Protein AF-0000000071113282 (afdb_homodimer)

InterPro domains:
  IPR000182 GNAT domain [PF13508] (43-121)
  IPR000182 GNAT domain [PS51186] (2-138)
  IPR016181 Acyl-CoA N-acyltransferase [SSF55729] (1-131)
  IPR045039 Acetyltransferase NSI-like [PTHR43626] (3-135)

Solvent-accessible surface area (backbone atoms only — not comparable to full-atom values): 15035 Å² total; per-residue (Å²): 117,78,43,77,42,81,45,94,73,71,58,52,86,68,48,50,64,56,43,57,74,71,63,44,51,79,44,70,74,33,52,70,48,44,43,50,22,56,72,37,38,69,46,36,36,36,32,22,53,77,89,43,68,46,28,40,32,33,31,27,27,33,75,31,46,40,32,30,56,72,44,77,49,57,39,76,95,56,52,96,67,56,54,67,59,51,48,48,51,62,62,48,64,80,44,74,82,29,71,39,42,32,36,70,44,60,64,41,71,66,54,49,51,54,43,39,74,61,21,31,43,54,32,58,83,74,51,22,38,31,32,35,61,73,44,83,86,102,116,79,42,79,43,80,43,93,74,71,58,54,86,70,48,50,65,56,43,56,74,72,62,43,52,79,46,70,75,33,52,69,48,43,43,49,22,56,72,37,37,68,45,35,36,35,31,20,54,75,91,43,67,48,28,40,33,33,31,26,28,33,74,30,46,41,32,30,54,73,44,80,49,57,40,76,95,55,53,95,66,54,53,68,59,50,48,48,51,61,63,46,64,80,43,73,79,28,72,39,41,34,36,69,44,60,64,41,71,66,53,49,50,53,44,38,73,59,22,30,44,55,30,57,84,73,51,22,38,30,31,34,60,73,44,85,87,106

Secondary structure (DSSP, 8-state):
-EEEEEES---HHHHHHHHHHTT-HHHHT-HHHHHHHHHT-SEEEEEEETTEEEEEEEEEE-SSSEEEEEEEEE-GGGTTSSHHHHHHHHHHGGGTTSSEEEEEEE--HHHHHHHHHTTEEEGGGGTEEEEEE--TT-/-EEEEEES---HHHHHHHHHHTT-HHHHT-HHHHHHHHHT-SEEEEEEETTEEEEEEEEEE-SSSEEEEEEEEE-GGGTTSSHHHHHHHHHHGGGTT-SEEEEEEE--HHHHHHHHHTTEEEGGGGTEEEEEE--TT-

Radius of gyration: 18.93 Å; Cα contacts (8 Å, |Δi|>4): 560; chains: 2; bounding box: 38×59×44 Å

Structure (mmCIF, N/CA/C/O backbone):
data_AF-0000000071113282-model_v1
#
loop_
_entity.id
_entity.type
_entity.pdbx_description
1 polymer 'Acetyltransferase, GNAT family'
#
loop_
_atom_site.group_PDB
_atom_site.id
_atom_site.type_symbol
_atom_site.label_atom_id
_atom_site.label_alt_id
_atom_site.label_comp_id
_atom_site.label_asym_id
_atom_site.label_entity_id
_atom_site.label_seq_id
_atom_site.pdbx_PDB_ins_code
_atom_site.Cartn_x
_atom_site.Cartn_y
_atom_site.Cartn_z
_atom_site.occupancy
_atom_site.B_iso_or_equiv
_atom_site.auth_seq_id
_atom_site.auth_comp_id
_atom_site.auth_asym_id
_atom_site.auth_atom_id
_atom_site.pdbx_PDB_model_num
ATOM 1 N N . MET A 1 1 ? 5.191 27.016 17.797 1 89.88 1 MET A N 1
ATOM 2 C CA . MET A 1 1 ? 6.227 26.188 17.188 1 89.88 1 MET A CA 1
ATOM 3 C C . MET A 1 1 ? 5.691 24.781 16.891 1 89.88 1 MET A C 1
ATOM 5 O O . MET A 1 1 ? 5.09 24.156 17.766 1 89.88 1 MET A O 1
ATOM 9 N N . ILE A 1 2 ? 5.719 24.328 15.734 1 97.38 2 ILE A N 1
ATOM 10 C CA . ILE A 1 2 ? 5.148 23.047 15.344 1 97.38 2 ILE A CA 1
ATOM 11 C C . ILE A 1 2 ? 6.094 21.906 15.75 1 97.38 2 ILE A C 1
ATOM 13 O O . ILE A 1 2 ? 7.305 22 15.539 1 97.38 2 ILE A O 1
ATOM 17 N N . THR A 1 3 ? 5.574 20.922 16.391 1 98 3 THR A N 1
ATOM 18 C CA . THR A 1 3 ? 6.336 19.734 16.75 1 98 3 THR A CA 1
ATOM 19 C C . THR A 1 3 ? 5.773 18.5 16.047 1 98 3 THR A C 1
ATOM 21 O O . THR A 1 3 ? 4.555 18.344 15.945 1 98 3 THR A O 1
ATOM 24 N N . ILE A 1 4 ? 6.645 17.625 15.602 1 98.31 4 ILE A N 1
ATOM 25 C CA . ILE A 1 4 ? 6.254 16.359 14.977 1 98.31 4 ILE A CA 1
ATOM 26 C C . ILE A 1 4 ? 6.52 15.203 15.938 1 98.31 4 ILE A C 1
ATOM 28 O O . ILE A 1 4 ? 7.633 15.062 16.453 1 98.31 4 ILE A O 1
ATOM 32 N N . LYS A 1 5 ? 5.504 14.375 16.156 1 97.81 5 LYS A N 1
ATOM 33 C CA . LYS A 1 5 ? 5.637 13.289 17.141 1 97.81 5 LYS A CA 1
ATOM 34 C C . LYS A 1 5 ? 5.039 11.992 16.594 1 97.81 5 LYS A C 1
ATOM 36 O O . LYS A 1 5 ? 3.918 11.984 16.078 1 97.81 5 LYS A O 1
ATOM 41 N N . LYS A 1 6 ? 5.859 10.914 16.766 1 98.12 6 LYS A N 1
ATOM 42 C CA . LYS A 1 6 ? 5.316 9.578 16.5 1 98.12 6 LYS A CA 1
ATOM 43 C C . LYS A 1 6 ? 4.273 9.195 17.547 1 98.12 6 LYS A C 1
ATOM 45 O O . LYS A 1 6 ? 4.469 9.422 18.734 1 98.12 6 LYS A O 1
ATOM 50 N N . GLN A 1 7 ? 3.191 8.648 17.031 1 97.19 7 GLN A N 1
ATOM 51 C CA . GLN A 1 7 ? 2.143 8.234 17.953 1 97.19 7 GLN A CA 1
ATOM 52 C C . GLN A 1 7 ? 1.939 6.723 17.922 1 97.19 7 GLN A C 1
ATOM 54 O O . GLN A 1 7 ? 1.787 6.141 16.844 1 97.19 7 GLN A O 1
ATOM 59 N N . GLU A 1 8 ? 1.883 6.109 19.062 1 92.81 8 GLU A N 1
ATOM 60 C CA . GLU A 1 8 ? 1.599 4.68 19.156 1 92.81 8 GLU A CA 1
ATOM 61 C C . GLU A 1 8 ? 0.1 4.406 19.047 1 92.81 8 GLU A C 1
ATOM 63 O O . GLU A 1 8 ? -0.318 3.439 18.406 1 92.81 8 GLU A O 1
ATOM 68 N N . ILE A 1 9 ? -0.59 5.23 19.75 1 95.56 9 ILE A N 1
ATOM 69 C CA . ILE A 1 9 ? -2.047 5.152 19.719 1 95.56 9 ILE A CA 1
ATOM 70 C C . ILE A 1 9 ? -2.627 6.496 19.281 1 95.56 9 ILE A C 1
ATOM 72 O O . ILE A 1 9 ? -2.271 7.539 19.844 1 95.56 9 ILE A O 1
ATOM 76 N N . VAL A 1 10 ? -3.43 6.48 18.312 1 97.19 10 VAL A N 1
ATOM 77 C CA . VAL A 1 10 ? -4.129 7.672 17.844 1 97.19 10 VAL A CA 1
ATOM 78 C C . VAL A 1 10 ? -5.637 7.465 17.953 1 97.19 10 VAL A C 1
ATOM 80 O O . VAL A 1 10 ? -6.184 6.523 17.375 1 97.19 10 VAL A O 1
ATOM 83 N N . LYS A 1 11 ? -6.207 8.352 18.75 1 97 11 LYS A N 1
ATOM 84 C CA . LYS A 1 11 ? -7.66 8.305 18.859 1 97 11 LYS A CA 1
ATOM 85 C C . LYS A 1 11 ? -8.328 9.062 17.719 1 97 11 LYS A C 1
ATOM 87 O O . LYS A 1 11 ? -7.852 10.125 17.312 1 97 11 LYS A O 1
ATOM 92 N N . LEU A 1 12 ? -9.438 8.477 17.312 1 98.31 12 LEU A N 1
ATOM 93 C CA . LEU A 1 12 ? -10.18 9.094 16.219 1 98.31 12 LEU A CA 1
ATOM 94 C C . LEU A 1 12 ? -10.523 10.547 16.547 1 98.31 12 LEU A C 1
ATOM 96 O O . LEU A 1 12 ? -10.359 11.43 15.695 1 98.31 12 LEU A O 1
ATOM 100 N N . GLU A 1 13 ? -10.977 10.836 17.688 1 97.5 13 GLU A N 1
ATOM 101 C CA . GLU A 1 13 ? -11.438 12.172 18.078 1 97.5 13 GLU A CA 1
ATOM 102 C C . GLU A 1 13 ? -10.305 13.188 18 1 97.5 13 GLU A C 1
ATOM 104 O O . GLU A 1 13 ? -10.555 14.391 17.844 1 97.5 13 GLU A O 1
ATOM 109 N N . ASP A 1 14 ? -9.102 12.75 18.062 1 97.81 14 ASP A N 1
ATOM 110 C CA . ASP A 1 14 ? -7.953 13.648 18.031 1 97.81 14 ASP A CA 1
ATOM 111 C C . ASP A 1 14 ? -7.629 14.07 16.594 1 97.81 14 ASP A C 1
ATOM 113 O O . ASP A 1 14 ? -6.934 15.062 16.375 1 97.81 14 ASP A O 1
ATOM 117 N N . VAL A 1 15 ? -8.18 13.273 15.57 1 98.69 15 VAL A N 1
ATOM 118 C CA . VAL A 1 15 ? -7.656 13.539 14.234 1 98.69 15 VAL A CA 1
ATOM 119 C C . VAL A 1 15 ? -8.812 13.688 13.25 1 98.69 15 VAL A C 1
ATOM 121 O O . VAL A 1 15 ? -8.609 14.086 12.102 1 98.69 15 VAL A O 1
ATOM 124 N N . LEU A 1 16 ? -10.031 13.422 13.703 1 98.62 16 LEU A N 1
ATOM 125 C CA . LEU A 1 16 ? -11.18 13.445 12.797 1 98.62 16 LEU A CA 1
ATOM 126 C C . LEU A 1 16 ? -11.312 14.812 12.125 1 98.62 16 LEU A C 1
ATOM 128 O O . LEU A 1 16 ? -11.664 14.898 10.945 1 98.62 16 LEU A O 1
ATOM 132 N N . HIS A 1 17 ? -11.047 15.859 12.812 1 98.44 17 HIS A N 1
ATOM 133 C CA . HIS A 1 17 ? -11.188 17.219 12.289 1 98.44 17 HIS A CA 1
ATOM 134 C C . HIS A 1 17 ? -10.242 17.469 11.125 1 98.44 17 HIS A C 1
ATOM 136 O O . HIS A 1 17 ? -10.523 18.297 10.258 1 98.44 17 HIS A O 1
ATOM 142 N N . LEU A 1 18 ? -9.086 16.859 11.055 1 98.75 18 LEU A N 1
ATOM 143 C CA . LEU A 1 18 ? -8.18 16.969 9.922 1 98.75 18 LEU A CA 1
ATOM 144 C C . LEU A 1 18 ? -8.844 16.484 8.641 1 98.75 18 LEU A C 1
ATOM 146 O O . LEU A 1 18 ? -8.797 17.172 7.617 1 98.75 18 LEU A O 1
ATOM 150 N N . TYR A 1 19 ? -9.391 15.273 8.711 1 98.5 19 TYR A N 1
ATOM 151 C CA . TYR A 1 19 ? -10.062 14.68 7.562 1 98.5 19 TYR A CA 1
ATOM 152 C C . TYR A 1 19 ? -11.258 15.516 7.133 1 98.5 19 TYR A C 1
ATOM 154 O O . TYR A 1 19 ? -11.508 15.688 5.938 1 98.5 19 TYR A O 1
ATOM 162 N N . GLN A 1 20 ? -11.969 16.047 8.094 1 98.19 20 GLN A N 1
ATOM 163 C CA . GLN A 1 20 ? -13.094 16.938 7.801 1 98.19 20 GLN A CA 1
ATOM 164 C C . GLN A 1 20 ? -12.633 18.203 7.09 1 98.19 20 GLN A C 1
ATOM 166 O O . GLN A 1 20 ? -13.258 18.641 6.125 1 98.19 20 GLN A O 1
ATOM 171 N N . ALA A 1 21 ? -11.586 18.75 7.508 1 98.06 21 ALA A N 1
ATOM 172 C CA . ALA A 1 21 ? -11.094 20.031 7.012 1 98.06 21 ALA A CA 1
ATOM 173 C C . ALA A 1 21 ? -10.719 19.938 5.535 1 98.06 21 ALA A C 1
ATOM 175 O O . ALA A 1 21 ? -10.789 20.938 4.809 1 98.06 21 ALA A O 1
ATOM 176 N N . VAL A 1 22 ? -10.305 18.719 5.074 1 96.12 22 VAL A N 1
ATOM 177 C CA . VAL A 1 22 ? -9.875 18.594 3.686 1 96.12 22 VAL A CA 1
ATOM 178 C C . VAL A 1 22 ? -10.984 17.938 2.859 1 96.12 22 VAL A C 1
ATOM 180 O O . VAL A 1 22 ? -10.773 17.594 1.695 1 96.12 22 VAL A O 1
ATOM 183 N N . GLY A 1 23 ? -12.055 17.734 3.439 1 96.75 23 GLY A N 1
ATOM 184 C CA . GLY A 1 23 ? -13.234 17.266 2.725 1 96.75 23 GLY A CA 1
ATOM 185 C C . GLY A 1 23 ? -13.172 15.789 2.387 1 96.75 23 GLY A C 1
ATOM 186 O O . GLY A 1 23 ? -13.742 15.352 1.382 1 96.75 23 GLY A O 1
ATOM 187 N N . TRP A 1 24 ? -12.461 14.977 3.078 1 96.62 24 TRP A N 1
ATOM 188 C CA . TRP A 1 24 ? -12.375 13.547 2.816 1 96.62 24 TRP A CA 1
ATOM 189 C C . TRP A 1 24 ? -13.562 12.805 3.432 1 96.62 24 TRP A C 1
ATOM 191 O O . TRP A 1 24 ? -13.391 12.008 4.355 1 96.62 24 TRP A O 1
ATOM 201 N N . THR A 1 25 ? -14.68 12.945 2.859 1 95.62 25 THR A N 1
ATOM 202 C CA . THR A 1 25 ? -15.961 12.5 3.395 1 95.62 25 THR A CA 1
ATOM 203 C C . THR A 1 25 ? -16.062 10.977 3.383 1 95.62 25 THR A C 1
ATOM 205 O O . THR A 1 25 ? -16.781 10.391 4.195 1 95.62 25 THR A O 1
ATOM 208 N N . ASN A 1 26 ? -15.375 10.375 2.484 1 93.25 26 ASN A N 1
ATOM 209 C CA . ASN A 1 26 ? -15.359 8.922 2.467 1 93.25 26 ASN A CA 1
ATOM 210 C C . ASN A 1 26 ? -14.828 8.352 3.779 1 93.25 26 ASN A C 1
ATOM 212 O O . ASN A 1 26 ? -15.234 7.258 4.195 1 93.25 26 ASN A O 1
ATOM 216 N N . TYR A 1 27 ? -13.953 9.062 4.367 1 95.88 27 TYR A N 1
ATOM 217 C CA . TYR A 1 27 ? -13.438 8.672 5.672 1 95.88 27 TYR A CA 1
ATOM 218 C C . TYR A 1 27 ? -14.375 9.117 6.789 1 95.88 27 TYR A C 1
ATOM 220 O O . TYR A 1 27 ? -14.703 8.328 7.68 1 95.88 27 TYR A O 1
ATOM 228 N N . THR A 1 28 ? -14.836 10.344 6.738 1 96.69 28 THR A N 1
ATOM 229 C CA . THR A 1 28 ? -15.57 10.914 7.859 1 96.69 28 THR A CA 1
ATOM 230 C C . THR A 1 28 ? -16.984 10.328 7.934 1 96.69 28 THR A C 1
ATOM 232 O O . THR A 1 28 ? -17.625 10.391 8.984 1 96.69 28 THR A O 1
ATOM 235 N N . HIS A 1 29 ? -17.453 9.75 6.84 1 96.81 29 HIS A N 1
ATOM 236 C CA . HIS A 1 29 ? -18.75 9.078 6.836 1 96.81 29 HIS A CA 1
ATOM 237 C C . HIS A 1 29 ? -18.609 7.621 7.27 1 96.81 29 HIS A C 1
ATOM 239 O O . HIS A 1 29 ? -19.609 6.922 7.445 1 96.81 29 HIS A O 1
ATOM 245 N N . GLN A 1 30 ? -17.438 7.156 7.414 1 97.31 30 GLN A N 1
ATOM 246 C CA . GLN A 1 30 ? -17.125 5.797 7.844 1 97.31 30 GLN A CA 1
ATOM 247 C C . GLN A 1 30 ? -16.172 5.801 9.031 1 97.31 30 GLN A C 1
ATOM 249 O O . GLN A 1 30 ? -15.078 5.223 8.961 1 97.31 30 GLN A O 1
ATOM 254 N N . THR A 1 31 ? -16.625 6.328 10.133 1 97.38 31 THR A N 1
ATOM 255 C CA . THR A 1 31 ? -15.75 6.605 11.258 1 97.38 31 THR A CA 1
ATOM 256 C C . THR A 1 31 ? -15.25 5.312 11.891 1 97.38 31 THR A C 1
ATOM 258 O O . THR A 1 31 ? -14.125 5.25 12.383 1 97.38 31 THR A O 1
ATOM 261 N N . GLU A 1 32 ? -16.078 4.258 11.898 1 97.81 32 GLU A N 1
ATOM 262 C C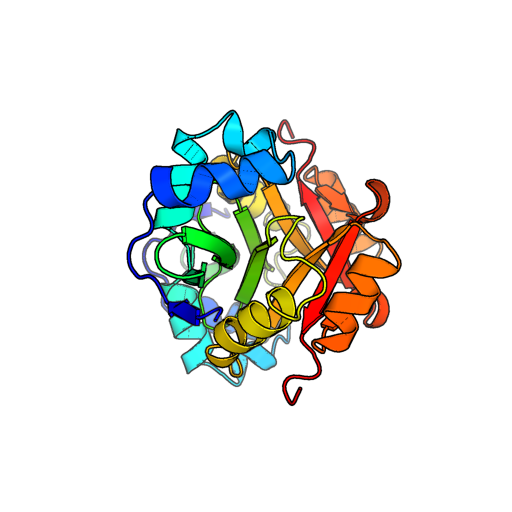A . GLU A 1 32 ? -15.617 2.98 12.438 1 97.81 32 GLU A CA 1
ATOM 263 C C . GLU A 1 32 ? -14.461 2.422 11.617 1 97.81 32 GLU A C 1
ATOM 265 O O . GLU A 1 32 ? -13.492 1.907 12.18 1 97.81 32 GLU A O 1
ATOM 270 N N . MET A 1 33 ? -14.602 2.482 10.352 1 98 33 MET A N 1
ATOM 271 C CA . MET A 1 33 ? -13.531 2.041 9.469 1 98 33 MET A CA 1
ATOM 272 C C . MET A 1 33 ? -12.258 2.852 9.711 1 98 33 MET A C 1
ATOM 274 O O . MET A 1 33 ? -11.164 2.289 9.797 1 98 33 MET A O 1
ATOM 278 N N . LEU A 1 34 ? -12.43 4.176 9.789 1 98.31 34 LEU A N 1
ATOM 279 C CA . LEU A 1 34 ? -11.281 5.047 10.008 1 98.31 34 LEU A CA 1
ATOM 280 C C . LEU A 1 34 ? -10.594 4.73 11.328 1 98.31 34 LEU A C 1
ATOM 282 O O . LEU A 1 34 ? -9.367 4.723 11.414 1 98.31 34 LEU A O 1
ATOM 286 N N . GLU A 1 35 ? -11.352 4.48 12.344 1 98.44 35 GLU A N 1
ATOM 287 C CA . GLU A 1 35 ? -10.789 4.113 13.633 1 98.44 35 GLU A CA 1
ATOM 288 C C . GLU A 1 35 ? -9.938 2.846 13.531 1 98.44 35 GLU A C 1
ATOM 290 O O . GLU A 1 35 ? -8.836 2.785 14.07 1 98.44 35 GLU A O 1
ATOM 295 N N . GLN A 1 36 ? -10.453 1.826 12.859 1 98.31 36 GLN A N 1
ATOM 296 C CA . GLN A 1 36 ? -9.703 0.595 12.641 1 98.31 36 GLN A CA 1
ATOM 297 C C . GLN A 1 36 ? -8.453 0.855 11.797 1 98.31 36 GLN A C 1
ATOM 299 O O . GLN A 1 36 ? -7.383 0.325 12.094 1 98.31 36 GLN A O 1
ATOM 304 N N . ALA A 1 37 ? -8.625 1.681 10.773 1 98.44 37 ALA A N 1
ATOM 305 C CA . ALA A 1 37 ? -7.488 2.016 9.914 1 98.44 37 ALA A CA 1
ATOM 306 C C . ALA A 1 37 ? -6.359 2.645 10.727 1 98.44 37 ALA A C 1
ATOM 308 O O . ALA A 1 37 ? -5.191 2.281 10.555 1 98.44 37 ALA A O 1
ATOM 309 N N . LEU A 1 38 ? -6.742 3.59 11.594 1 98.69 38 LEU A N 1
ATOM 310 C CA . LEU A 1 38 ? -5.754 4.242 12.445 1 98.69 38 LEU A CA 1
ATOM 311 C C . LEU A 1 38 ? -5.039 3.223 13.328 1 98.69 38 LEU A C 1
ATOM 313 O O . LEU A 1 38 ? -3.811 3.229 13.422 1 98.69 38 LEU A O 1
ATOM 317 N N . SER A 1 39 ? -5.758 2.299 13.844 1 98.38 39 SER A N 1
ATOM 318 C CA . SER A 1 39 ? -5.211 1.337 14.797 1 98.38 39 SER A CA 1
ATOM 319 C C . SER A 1 39 ? -4.363 0.283 14.094 1 98.38 39 SER A C 1
ATOM 321 O O . SER A 1 39 ? -3.566 -0.409 14.734 1 98.38 39 SER A O 1
ATOM 323 N N . HIS A 1 40 ? -4.48 0.088 12.812 1 98.06 40 HIS A N 1
ATOM 324 C CA . HIS A 1 40 ? -3.758 -0.935 12.062 1 98.06 40 HIS A CA 1
ATOM 325 C C . HIS A 1 40 ? -2.768 -0.307 11.086 1 98.06 40 HIS A C 1
ATOM 327 O O . HIS A 1 40 ? -2.391 -0.93 10.094 1 98.06 40 HIS A O 1
ATOM 333 N N . SER A 1 41 ? -2.422 0.938 11.344 1 98.44 41 SER A N 1
ATOM 334 C CA . SER A 1 41 ? -1.378 1.605 10.578 1 98.44 41 SER A CA 1
ATOM 335 C C . SER A 1 41 ? 0.008 1.124 10.992 1 98.44 41 SER A C 1
ATOM 337 O O . SER A 1 41 ? 0.199 0.664 12.117 1 98.44 41 SER A O 1
ATOM 339 N N . LEU A 1 42 ? 0.928 1.201 10.062 1 98.12 42 LEU A N 1
ATOM 340 C CA . LEU A 1 42 ? 2.328 0.911 10.352 1 98.12 42 LEU A CA 1
ATOM 341 C C . LEU A 1 42 ? 2.914 1.957 11.297 1 98.12 42 LEU A C 1
ATOM 343 O O . LEU A 1 42 ? 3.596 1.613 12.266 1 98.12 42 LEU A O 1
ATOM 347 N N . VAL A 1 43 ? 2.654 3.199 11.047 1 98.38 43 VAL A N 1
ATOM 348 C CA . VAL A 1 43 ? 3.107 4.305 11.883 1 98.38 43 VAL A CA 1
ATOM 349 C C . VAL A 1 43 ? 2.256 5.543 11.609 1 98.38 43 VAL A C 1
ATOM 351 O O . VAL A 1 43 ? 1.743 5.719 10.5 1 98.38 43 VAL A O 1
ATOM 354 N N . ILE A 1 44 ? 2.084 6.324 12.617 1 98.81 44 ILE A N 1
ATOM 355 C CA . ILE A 1 44 ? 1.425 7.621 12.508 1 98.81 44 ILE A CA 1
ATOM 356 C C . ILE A 1 44 ? 2.27 8.688 13.195 1 98.81 44 ILE A C 1
ATOM 358 O O . ILE A 1 44 ? 2.742 8.492 14.32 1 98.81 44 ILE A O 1
ATOM 362 N N . TYR A 1 45 ? 2.553 9.727 12.5 1 98.81 45 TYR A N 1
ATOM 363 C CA . TYR A 1 45 ? 3.102 10.945 13.078 1 98.81 45 TYR A CA 1
ATOM 364 C C . TYR A 1 45 ? 2.076 12.07 13.055 1 98.81 45 TYR A C 1
ATOM 366 O O . TYR A 1 45 ? 1.348 12.234 12.078 1 98.81 45 TYR A O 1
ATOM 374 N N . LEU A 1 46 ? 2.066 12.836 14.133 1 98.81 46 LEU A N 1
ATOM 375 C CA . LEU A 1 46 ? 1.225 14.023 14.219 1 98.81 46 LEU A CA 1
ATOM 376 C C . LEU A 1 46 ? 2.072 15.289 14.266 1 98.81 46 LEU A C 1
ATOM 378 O O . LEU A 1 46 ? 3.14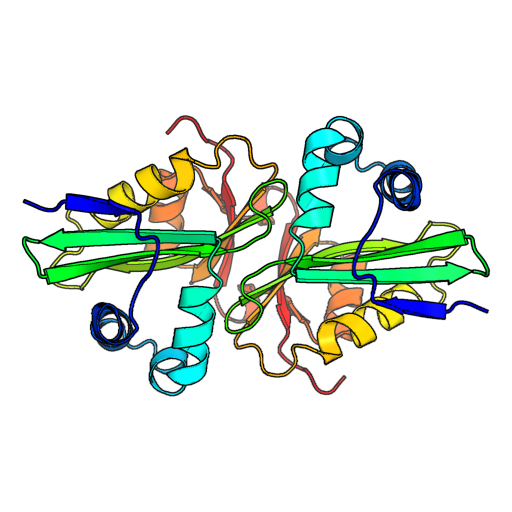5 15.305 14.875 1 98.81 46 LEU A O 1
ATOM 382 N N . ALA A 1 47 ? 1.673 16.297 13.555 1 98.88 47 ALA A N 1
ATOM 383 C CA . ALA A 1 47 ? 2.162 17.656 13.75 1 98.88 47 ALA A CA 1
ATOM 384 C C . ALA A 1 47 ? 1.322 18.406 14.789 1 98.88 47 ALA A C 1
ATOM 386 O O . ALA A 1 47 ? 0.097 18.469 14.664 1 98.88 47 ALA A O 1
ATOM 387 N N . LEU A 1 48 ? 1.984 18.984 15.766 1 98.62 48 LEU A N 1
ATOM 388 C CA . LEU A 1 48 ? 1.296 19.609 16.875 1 98.62 48 LEU A CA 1
ATOM 389 C C . LEU A 1 48 ? 1.673 21.094 16.984 1 98.62 48 LEU A C 1
ATOM 391 O O . LEU A 1 48 ? 2.852 21.438 16.891 1 98.62 48 LEU A O 1
ATOM 395 N N . ASP A 1 49 ? 0.732 21.984 17.031 1 98.31 49 ASP A N 1
ATOM 396 C CA . ASP A 1 49 ? 0.88 23.359 17.5 1 98.31 49 ASP A CA 1
ATOM 397 C C . ASP A 1 49 ? 0.407 23.484 18.938 1 98.31 49 ASP A C 1
ATOM 399 O O . ASP A 1 49 ? -0.78 23.703 19.203 1 98.31 49 ASP A O 1
ATOM 403 N N . GLY A 1 50 ? 1.352 23.422 19.906 1 96.31 50 GLY A N 1
ATOM 404 C CA . GLY A 1 50 ? 0.945 23.156 21.281 1 96.31 50 GLY A CA 1
ATOM 405 C C . GLY A 1 50 ? 0.234 21.828 21.453 1 96.31 50 GLY A C 1
ATOM 406 O O . GLY A 1 50 ? 0.773 20.781 21.094 1 96.31 50 GLY A O 1
ATOM 407 N N . ASP A 1 51 ? -1.026 21.859 21.891 1 95.38 51 ASP A N 1
ATOM 408 C CA . ASP A 1 51 ? -1.781 20.625 22.109 1 95.38 51 ASP A CA 1
ATOM 409 C C . ASP A 1 51 ? -2.693 20.328 20.922 1 95.38 51 ASP A C 1
ATOM 411 O O . ASP A 1 51 ? -3.314 19.266 20.859 1 95.38 51 ASP A O 1
ATOM 415 N N . ALA A 1 52 ? -2.707 21.219 19.953 1 97.25 52 ALA A N 1
ATOM 416 C CA . ALA A 1 52 ? -3.611 21.062 18.828 1 97.25 52 ALA A CA 1
ATOM 417 C C . ALA A 1 52 ? -2.963 20.234 17.719 1 97.25 52 ALA A C 1
ATOM 419 O O . ALA A 1 52 ? -1.821 20.484 17.328 1 97.25 52 ALA A O 1
ATOM 420 N N . VAL A 1 53 ? -3.658 19.219 17.281 1 98.69 53 VAL A N 1
ATOM 421 C CA . VAL A 1 53 ? -3.199 18.438 16.141 1 98.69 53 VAL A CA 1
ATOM 422 C C . VAL A 1 53 ? -3.498 19.203 14.844 1 98.69 53 VAL A C 1
ATOM 424 O O . VAL A 1 53 ? -4.66 19.453 14.523 1 98.69 53 VAL A O 1
ATOM 427 N N . VAL A 1 54 ? -2.443 19.516 14.047 1 98.81 54 VAL A N 1
ATOM 428 C CA . VAL A 1 54 ? -2.662 20.359 12.867 1 98.81 54 VAL A CA 1
ATOM 429 C C . VAL A 1 54 ? -2.246 19.594 11.609 1 98.81 54 VAL A C 1
ATOM 431 O O . VAL A 1 54 ? -2.404 20.094 10.492 1 98.81 54 VAL A O 1
ATOM 434 N N . GLY A 1 55 ? -1.708 18.375 11.766 1 98.88 55 GLY A N 1
ATOM 435 C CA . GLY A 1 55 ? -1.329 17.547 10.633 1 98.88 55 GLY A CA 1
ATOM 436 C C . GLY A 1 55 ? -1.092 16.094 11.016 1 98.88 55 GLY A C 1
ATOM 437 O O . GLY A 1 55 ? -0.92 15.773 12.195 1 98.88 55 GLY A O 1
ATOM 438 N N . LEU A 1 56 ? -1.099 15.273 10.055 1 98.88 56 LEU A N 1
ATOM 439 C CA . LEU A 1 56 ? -0.949 13.828 10.227 1 98.88 56 LEU A CA 1
ATOM 440 C C . LEU A 1 56 ? -0.31 13.203 8.992 1 98.88 56 LEU A C 1
ATOM 442 O O . LEU A 1 56 ? -0.629 13.578 7.863 1 98.88 56 LEU A O 1
ATOM 446 N N . ILE A 1 57 ? 0.567 12.281 9.227 1 98.88 57 ILE A N 1
ATOM 447 C CA . ILE A 1 57 ? 0.947 11.336 8.18 1 98.88 57 ILE A CA 1
ATOM 448 C C . ILE A 1 57 ? 0.749 9.906 8.672 1 98.88 57 ILE A C 1
ATOM 450 O O . ILE A 1 57 ? 1.01 9.602 9.836 1 98.88 57 ILE A O 1
ATOM 454 N N . ARG A 1 58 ? 0.222 9.148 7.848 1 98.69 58 ARG A N 1
ATOM 455 C CA . ARG A 1 58 ? -0.045 7.742 8.148 1 98.69 58 ARG A CA 1
ATOM 456 C C . ARG A 1 58 ? 0.547 6.832 7.078 1 98.69 58 ARG A C 1
ATOM 458 O O . ARG A 1 58 ? 0.336 7.047 5.883 1 98.69 58 ARG A O 1
ATOM 465 N N . LEU A 1 59 ? 1.402 5.875 7.484 1 98.88 59 LEU A N 1
ATOM 466 C CA . LEU A 1 59 ? 1.945 4.859 6.586 1 98.88 59 LEU A CA 1
ATOM 467 C C . LEU A 1 59 ? 1.337 3.494 6.879 1 98.88 59 LEU A C 1
ATOM 469 O O . LEU A 1 59 ? 0.999 3.191 8.023 1 98.88 59 LEU A O 1
ATOM 473 N N . VAL A 1 60 ? 1.172 2.689 5.867 1 98.75 60 VAL A N 1
ATOM 474 C CA . VAL A 1 60 ? 0.688 1.317 5.973 1 98.75 60 VAL A CA 1
ATOM 475 C C . VAL A 1 60 ? 1.623 0.38 5.211 1 98.75 60 VAL A C 1
ATOM 477 O O . VAL A 1 60 ? 2.555 0.832 4.543 1 98.75 60 VAL A O 1
ATOM 480 N N . GLY A 1 61 ? 1.46 -0.979 5.293 1 98.75 61 GLY A N 1
ATOM 481 C CA . GLY A 1 61 ? 2.297 -1.96 4.621 1 98.75 61 GLY A CA 1
ATOM 482 C C . GLY A 1 61 ? 2.855 -3.012 5.562 1 98.75 61 GLY A C 1
ATOM 483 O O . GLY A 1 61 ? 2.299 -3.248 6.637 1 98.75 61 GLY A O 1
ATOM 484 N N . ASP A 1 62 ? 3.91 -3.678 5.109 1 98.62 62 ASP A N 1
ATOM 485 C CA . ASP A 1 62 ? 4.504 -4.734 5.922 1 98.62 62 ASP A CA 1
ATOM 486 C C . ASP A 1 62 ? 5.715 -4.219 6.699 1 98.62 62 ASP A C 1
ATOM 488 O O . ASP A 1 62 ? 6.238 -4.914 7.57 1 98.62 62 ASP A O 1
ATOM 492 N N . GLY A 1 63 ? 6.168 -2.938 6.34 1 98.56 63 GLY A N 1
ATOM 493 C CA . GLY A 1 63 ? 7.242 -2.283 7.066 1 98.56 63 GLY A CA 1
ATOM 494 C C . GLY A 1 63 ? 8.625 -2.723 6.613 1 98.56 63 GLY A C 1
ATOM 495 O O . GLY A 1 63 ? 9.633 -2.207 7.094 1 98.56 63 GLY A O 1
ATOM 496 N N . PHE A 1 64 ? 8.719 -3.662 5.621 1 98.12 64 PHE A N 1
ATOM 497 C CA . PHE A 1 64 ? 9.992 -4.246 5.223 1 98.12 64 PHE A CA 1
ATOM 498 C C . PHE A 1 64 ? 10.148 -4.211 3.705 1 98.12 64 PHE A C 1
ATOM 500 O O . PHE A 1 64 ? 10.953 -3.438 3.18 1 98.12 64 PHE A O 1
ATOM 507 N N . SER A 1 65 ? 9.352 -4.887 2.961 1 98.06 65 SER A N 1
ATOM 508 C CA . SER A 1 65 ? 9.445 -4.871 1.506 1 98.06 65 SER A CA 1
ATOM 509 C C . SER A 1 65 ? 8.57 -3.773 0.905 1 98.06 65 SER A C 1
ATOM 511 O O . SER A 1 65 ? 8.938 -3.172 -0.107 1 98.06 65 SER A O 1
ATOM 513 N N . SER A 1 66 ? 7.426 -3.551 1.548 1 98.5 66 SER A N 1
ATOM 514 C CA . SER A 1 66 ? 6.414 -2.676 0.966 1 98.5 66 SER A CA 1
ATOM 515 C C . SER A 1 66 ? 5.855 -1.709 2.006 1 98.5 66 SER A C 1
ATOM 517 O O . SER A 1 66 ? 5.246 -2.131 2.99 1 98.5 66 SER A O 1
ATOM 519 N N . VAL A 1 67 ? 6.039 -0.42 1.791 1 98.75 67 VAL A N 1
ATOM 520 C CA . VAL A 1 67 ? 5.516 0.658 2.625 1 98.75 67 VAL A CA 1
ATOM 521 C C . VAL A 1 67 ? 4.777 1.673 1.756 1 98.75 67 VAL A C 1
ATOM 523 O O . VAL A 1 67 ? 5.23 2.006 0.658 1 98.75 67 VAL A O 1
ATOM 526 N N . PHE A 1 68 ? 3.627 2.154 2.258 1 98.88 68 PHE A N 1
ATOM 527 C CA . PHE A 1 68 ? 2.805 3.09 1.499 1 98.88 68 PHE A CA 1
ATOM 528 C C . PHE A 1 68 ? 2.451 4.309 2.344 1 98.88 68 PHE A C 1
ATOM 530 O O . PHE A 1 68 ? 1.978 4.168 3.475 1 98.88 68 PHE A O 1
ATOM 537 N N . VAL A 1 69 ? 2.738 5.488 1.784 1 98.81 69 VAL A N 1
ATOM 538 C CA . VAL A 1 69 ? 2.189 6.707 2.363 1 98.81 69 VAL A CA 1
ATOM 539 C C . VAL A 1 69 ? 0.704 6.816 2.025 1 98.81 69 VAL A C 1
ATOM 541 O O . VAL A 1 69 ? 0.338 7.031 0.866 1 98.81 69 VAL A O 1
ATOM 544 N N . GLN A 1 70 ? -0.113 6.703 2.986 1 98.38 70 GLN A N 1
ATOM 545 C CA . GLN A 1 70 ? -1.545 6.609 2.725 1 98.38 70 GLN A CA 1
ATOM 546 C C . GLN A 1 70 ? -2.236 7.949 2.959 1 98.38 70 GLN A C 1
ATOM 548 O O . GLN A 1 70 ? -3.068 8.375 2.156 1 98.38 70 GLN A O 1
ATOM 553 N N . ASP A 1 71 ? -1.978 8.562 4.066 1 98.38 71 ASP A N 1
ATOM 554 C CA . ASP A 1 71 ? -2.559 9.859 4.402 1 98.38 71 ASP A CA 1
ATOM 555 C C . ASP A 1 71 ? -1.472 10.875 4.742 1 98.38 71 ASP A C 1
ATOM 557 O O . ASP A 1 71 ? -0.583 10.594 5.551 1 98.38 71 ASP A O 1
ATOM 561 N N . LEU A 1 72 ? -1.566 11.969 4.145 1 98.75 72 LEU A N 1
ATOM 562 C CA . LEU A 1 72 ? -0.833 13.172 4.512 1 98.75 72 LEU A CA 1
ATOM 563 C C . LEU A 1 72 ? -1.754 14.391 4.504 1 98.75 72 LEU A C 1
ATOM 565 O O . LEU A 1 72 ? -2.227 14.812 3.447 1 98.75 72 LEU A O 1
ATOM 569 N N . ILE A 1 73 ? -2.01 14.875 5.703 1 98.75 73 ILE A N 1
ATOM 570 C CA . ILE A 1 73 ? -2.953 15.977 5.859 1 98.75 73 ILE A CA 1
ATOM 571 C C . ILE A 1 73 ? -2.328 17.078 6.715 1 98.75 73 ILE A C 1
ATOM 573 O O . ILE A 1 73 ? -1.74 16.797 7.762 1 98.75 73 ILE A O 1
ATOM 577 N N . VAL A 1 74 ? -2.379 18.25 6.258 1 98.81 74 VAL A N 1
ATOM 578 C CA . VAL A 1 74 ? -2.092 19.469 7.02 1 98.81 74 VAL A CA 1
ATOM 579 C C . VAL A 1 74 ? -3.271 20.422 6.922 1 98.81 74 VAL A C 1
ATOM 581 O O . VAL A 1 74 ? -3.801 20.672 5.832 1 98.81 74 VAL A O 1
ATOM 584 N N . LEU A 1 75 ? -3.729 20.969 8.039 1 98.69 75 LEU A N 1
ATOM 585 C CA . LEU A 1 75 ? -4.816 21.938 8 1 98.69 75 LEU A CA 1
ATOM 586 C C . LEU A 1 75 ? -4.504 23.062 7.008 1 98.69 75 LEU A C 1
ATOM 588 O O . LEU A 1 75 ? -3.373 23.547 6.949 1 98.69 75 LEU A O 1
ATOM 592 N N . PRO A 1 76 ? -5.52 23.484 6.324 1 97.56 76 PRO A N 1
ATOM 593 C CA . PRO A 1 76 ? -5.293 24.5 5.293 1 97.56 76 PRO A CA 1
ATOM 594 C C . PRO A 1 76 ? -4.598 25.75 5.832 1 97.56 76 PRO A C 1
ATOM 596 O O . PRO A 1 76 ? -3.678 26.266 5.199 1 97.56 76 PRO A O 1
ATOM 599 N N . SER A 1 77 ? -4.926 26.234 6.988 1 97.25 77 SER A N 1
ATOM 600 C CA . SER A 1 77 ? -4.355 27.438 7.574 1 97.25 77 SER A CA 1
ATOM 601 C C . SER A 1 77 ? -2.891 27.234 7.953 1 97.25 77 SER A C 1
ATOM 603 O O . SER A 1 77 ? -2.178 28.203 8.242 1 97.25 77 SER A O 1
ATOM 605 N N . TYR A 1 78 ? -2.434 26.016 7.914 1 98.12 78 TYR A N 1
ATOM 606 C CA . TYR A 1 78 ? -1.066 25.688 8.312 1 98.12 78 TYR A CA 1
ATOM 607 C C . TYR A 1 78 ? -0.247 25.219 7.113 1 98.12 78 TYR A C 1
ATOM 609 O O . TYR A 1 78 ? 0.918 24.844 7.258 1 98.12 78 TYR A O 1
ATOM 617 N N . GLN A 1 79 ? -0.803 25.156 5.938 1 96.62 79 GLN A N 1
ATOM 618 C CA . GLN A 1 79 ? -0.112 24.656 4.758 1 96.62 79 GLN A CA 1
ATOM 619 C C . GLN A 1 79 ? 0.916 25.656 4.25 1 96.62 79 GLN A C 1
ATOM 621 O O . GLN A 1 79 ? 0.913 26.812 4.664 1 96.62 79 GLN A O 1
ATOM 626 N N . ARG A 1 80 ? 1.818 25.219 3.482 1 95.88 80 ARG A N 1
ATOM 627 C CA . ARG A 1 80 ? 2.877 26.016 2.859 1 95.88 80 ARG A CA 1
ATOM 628 C C . ARG A 1 80 ? 3.826 26.578 3.908 1 95.88 80 ARG A C 1
ATOM 630 O O . ARG A 1 80 ? 4.367 27.672 3.738 1 95.88 80 ARG A O 1
ATOM 637 N N . GLN A 1 81 ? 3.922 25.859 4.957 1 97 81 GLN A N 1
ATOM 638 C CA . GLN A 1 81 ? 4.824 26.266 6.031 1 97 81 GLN A CA 1
ATOM 639 C C . GLN A 1 81 ? 5.859 25.172 6.309 1 97 81 GLN A C 1
ATOM 641 O O . GLN A 1 81 ? 6.551 25.203 7.328 1 97 81 GLN A O 1
ATOM 646 N N . GLY A 1 82 ? 5.883 24.125 5.469 1 97.88 82 GLY A N 1
ATOM 647 C CA . GLY A 1 82 ? 6.891 23.094 5.586 1 97.88 82 GLY A CA 1
ATOM 648 C C . GLY A 1 82 ? 6.453 21.938 6.465 1 97.88 82 GLY A C 1
ATOM 649 O O . GLY A 1 82 ? 7.223 21 6.707 1 97.88 82 GLY A O 1
ATOM 650 N N . ILE A 1 83 ? 5.254 21.953 6.949 1 98.62 83 ILE A N 1
ATOM 651 C CA . ILE A 1 83 ? 4.773 20.938 7.875 1 98.62 83 ILE A CA 1
ATOM 652 C C . ILE A 1 83 ? 4.656 19.594 7.152 1 98.62 83 ILE A C 1
ATOM 654 O O . ILE A 1 83 ? 5.07 18.562 7.68 1 98.62 83 ILE A O 1
ATOM 658 N N . GLY A 1 84 ? 4.102 19.609 5.934 1 98.5 84 GLY A N 1
ATOM 659 C CA . GLY A 1 84 ? 4 18.391 5.156 1 98.5 84 GLY A CA 1
ATOM 660 C C . GLY A 1 84 ? 5.344 17.734 4.902 1 98.5 84 GLY A C 1
ATOM 661 O O . GLY A 1 84 ? 5.492 16.516 5.062 1 98.5 84 GLY A O 1
ATOM 662 N N . SER A 1 85 ? 6.293 18.547 4.523 1 97.94 85 SER A N 1
ATOM 663 C CA . SER A 1 85 ? 7.641 18.047 4.273 1 97.94 85 SER A CA 1
ATOM 664 C C . SER A 1 85 ? 8.266 17.484 5.547 1 97.94 85 SER A C 1
ATOM 666 O O . SER A 1 85 ? 8.945 16.453 5.504 1 97.94 85 SER A O 1
ATOM 668 N N . SER A 1 86 ? 8.078 18.125 6.648 1 98.06 86 SER A N 1
ATOM 669 C CA . SER A 1 86 ? 8.609 17.656 7.922 1 98.06 86 SER A CA 1
ATOM 670 C C . SER A 1 86 ? 7.992 16.312 8.32 1 98.06 86 SER A C 1
ATOM 672 O O . SER A 1 86 ? 8.695 15.414 8.797 1 98.06 86 SER A O 1
ATOM 674 N N . LEU A 1 87 ? 6.672 16.188 8.156 1 98.56 87 LEU A N 1
ATOM 675 C CA . LEU A 1 87 ? 5.988 14.93 8.422 1 98.56 87 LEU A CA 1
ATOM 676 C C . LEU A 1 87 ? 6.566 13.805 7.559 1 98.56 87 LEU A C 1
ATOM 678 O O . LEU A 1 87 ? 6.879 12.727 8.062 1 98.56 87 LEU A O 1
ATOM 682 N N . MET A 1 88 ? 6.742 14.094 6.289 1 98.38 88 MET A N 1
ATOM 683 C CA . MET A 1 88 ? 7.293 13.117 5.352 1 98.38 88 MET A CA 1
ATOM 684 C C . MET A 1 88 ? 8.695 12.688 5.77 1 98.38 88 MET A C 1
ATOM 686 O O . MET A 1 88 ? 8.992 11.492 5.812 1 98.38 88 MET A O 1
ATOM 690 N N . LYS A 1 89 ? 9.531 13.609 6.062 1 97.5 89 LYS A N 1
ATOM 691 C CA . LYS A 1 89 ? 10.906 13.32 6.438 1 97.5 89 LYS A CA 1
ATOM 692 C C . LYS A 1 89 ? 10.969 12.43 7.68 1 97.5 89 LYS A C 1
ATOM 694 O O . LYS A 1 89 ? 11.695 11.445 7.707 1 97.5 89 LYS A O 1
ATOM 699 N N . GLU A 1 90 ? 10.219 12.766 8.688 1 97.44 90 GLU A N 1
ATOM 700 C CA . GLU A 1 90 ? 10.203 11.984 9.914 1 97.44 90 GLU A CA 1
ATOM 701 C C . GLU A 1 90 ? 9.68 10.57 9.664 1 97.44 90 GLU A C 1
ATOM 703 O O . GLU A 1 90 ? 10.266 9.594 10.125 1 97.44 90 GLU A O 1
ATOM 708 N N . ALA A 1 91 ? 8.57 10.469 8.945 1 97.5 91 ALA A N 1
ATOM 709 C CA . ALA A 1 91 ? 7.93 9.172 8.727 1 97.5 91 ALA A CA 1
ATOM 710 C C . ALA A 1 91 ? 8.797 8.273 7.852 1 97.5 91 ALA A C 1
ATOM 712 O O . ALA A 1 91 ? 8.977 7.09 8.148 1 97.5 91 ALA A O 1
ATOM 713 N N . LEU A 1 92 ? 9.367 8.82 6.773 1 97.44 92 LEU A N 1
ATOM 714 C CA . LEU A 1 92 ? 10.125 8.047 5.797 1 97.44 92 LEU A CA 1
ATOM 715 C C . LEU A 1 92 ? 11.5 7.672 6.348 1 97.44 92 LEU A C 1
ATOM 717 O O . LEU A 1 92 ? 12.086 6.672 5.93 1 97.44 92 LEU A O 1
ATOM 721 N N . GLY A 1 93 ? 11.984 8.461 7.254 1 95.94 93 GLY A N 1
ATOM 722 C CA . GLY A 1 93 ? 13.281 8.188 7.852 1 95.94 93 GLY A CA 1
ATOM 723 C C . GLY A 1 93 ? 13.398 6.793 8.43 1 95.94 93 GLY A C 1
ATOM 724 O O . GLY A 1 93 ? 14.484 6.211 8.453 1 95.94 93 GLY A O 1
ATOM 725 N N . ASN A 1 94 ? 12.336 6.207 8.859 1 92.31 94 ASN A N 1
ATOM 726 C CA . ASN A 1 94 ? 12.312 4.898 9.5 1 92.31 94 ASN A CA 1
ATOM 727 C C . ASN A 1 94 ? 12.203 3.771 8.477 1 92.31 94 ASN A C 1
ATOM 729 O O . ASN A 1 94 ? 12.25 2.594 8.836 1 92.31 94 ASN A O 1
ATOM 733 N N . PHE A 1 95 ? 12.109 4.18 7.215 1 96.88 95 PHE A N 1
ATOM 734 C CA . PHE A 1 95 ? 11.852 3.15 6.211 1 96.88 95 PHE A CA 1
ATOM 735 C C . PHE A 1 95 ? 12.805 3.297 5.027 1 96.88 95 PHE A C 1
ATOM 737 O O . PHE A 1 95 ? 12.461 2.932 3.902 1 96.88 95 PHE A O 1
ATOM 744 N N . LYS A 1 96 ? 13.953 3.822 5.297 1 95.12 96 LYS A N 1
ATOM 745 C CA . LYS A 1 96 ? 14.969 4.004 4.262 1 95.12 96 LYS A CA 1
ATOM 746 C C . LYS A 1 96 ? 15.43 2.664 3.703 1 95.12 96 LYS A C 1
ATOM 748 O O . LYS A 1 96 ? 15.859 2.582 2.551 1 95.12 96 LYS A O 1
ATOM 753 N N . GLU A 1 97 ? 15.289 1.624 4.496 1 93.69 97 GLU A N 1
ATOM 754 C CA . GLU A 1 97 ? 15.805 0.318 4.09 1 93.69 97 GLU A CA 1
ATOM 755 C C . GLU A 1 97 ? 14.703 -0.528 3.447 1 93.69 97 GLU A C 1
ATOM 757 O O . GLU A 1 97 ? 14.969 -1.64 2.982 1 93.69 97 GLU A O 1
ATOM 762 N N . ALA A 1 98 ? 13.469 -0.04 3.527 1 96.5 98 ALA A N 1
ATOM 763 C CA . ALA A 1 98 ? 12.398 -0.783 2.875 1 96.5 98 ALA A CA 1
ATOM 764 C C . ALA A 1 98 ? 12.664 -0.937 1.38 1 96.5 98 ALA A C 1
ATOM 766 O O . ALA A 1 98 ? 13.148 -0.006 0.731 1 96.5 98 ALA A O 1
ATOM 767 N N . TYR A 1 99 ? 12.25 -2.076 0.857 1 97.06 99 TYR A N 1
ATOM 768 C CA . TYR A 1 99 ? 12.484 -2.326 -0.561 1 97.06 99 TYR A CA 1
ATOM 769 C C . TYR A 1 99 ? 11.758 -1.302 -1.422 1 97.06 99 TYR A C 1
ATOM 771 O O . TYR A 1 99 ? 12.359 -0.65 -2.273 1 97.06 99 TYR A O 1
ATOM 779 N N . GLN A 1 100 ? 10.469 -1.135 -1.189 1 97.81 100 GLN A N 1
ATOM 780 C CA . GLN A 1 100 ? 9.688 -0.158 -1.939 1 97.81 100 GLN A CA 1
ATOM 781 C C . GLN A 1 100 ? 8.867 0.723 -1.004 1 97.81 100 GLN A C 1
ATOM 783 O O . GLN A 1 100 ? 8.25 0.227 -0.06 1 97.81 100 GLN A O 1
ATOM 788 N N . VAL A 1 101 ? 8.891 2.002 -1.213 1 98.69 101 VAL A N 1
ATOM 789 C CA . VAL A 1 101 ? 7.992 2.979 -0.607 1 98.69 101 VAL A CA 1
ATOM 790 C C . VAL A 1 101 ? 7.203 3.701 -1.697 1 98.69 101 VAL A C 1
ATOM 792 O O . VAL A 1 101 ? 7.789 4.258 -2.629 1 98.69 101 VAL A O 1
ATOM 795 N N . GLN A 1 102 ? 5.902 3.645 -1.609 1 98.88 102 GLN A N 1
ATOM 796 C CA . GLN A 1 102 ? 5.055 4.125 -2.697 1 98.88 102 GLN A CA 1
ATOM 797 C C . GLN A 1 102 ? 3.904 4.977 -2.166 1 98.88 102 GLN A C 1
ATOM 799 O O . GLN A 1 102 ? 3.693 5.055 -0.954 1 98.88 102 GLN A O 1
ATOM 804 N N . LEU A 1 103 ? 3.215 5.641 -3.023 1 98.88 103 LEU A N 1
ATOM 805 C CA . LEU A 1 103 ? 1.969 6.34 -2.732 1 98.88 103 LEU A CA 1
ATOM 806 C C . LEU A 1 103 ? 1.14 6.523 -4 1 98.88 103 LEU A C 1
ATOM 808 O O . LEU A 1 103 ? 1.634 6.301 -5.105 1 98.88 103 LEU A O 1
ATOM 812 N N . ALA A 1 104 ? -0.117 6.82 -3.855 1 98.75 104 ALA A N 1
ATOM 813 C CA . ALA A 1 104 ? -1.001 7.312 -4.91 1 98.75 104 ALA A CA 1
ATOM 814 C C . ALA A 1 104 ? -1.516 8.711 -4.582 1 98.75 104 ALA A C 1
ATOM 816 O O . ALA A 1 104 ? -1.805 9.016 -3.424 1 98.75 104 ALA A O 1
ATOM 817 N N . THR A 1 105 ? -1.598 9.562 -5.551 1 98.5 105 THR A N 1
ATOM 818 C CA . THR A 1 105 ? -2.07 10.93 -5.359 1 98.5 105 THR A CA 1
ATOM 819 C C . THR A 1 105 ? -2.766 11.445 -6.617 1 98.5 105 THR A C 1
ATOM 821 O O . THR A 1 105 ? -2.611 10.867 -7.695 1 98.5 105 THR A O 1
ATOM 824 N N . GLU A 1 106 ? -3.559 12.516 -6.457 1 98.19 106 GLU A N 1
ATOM 825 C CA . GLU A 1 106 ? -4.043 13.227 -7.637 1 98.19 106 GLU A CA 1
ATOM 826 C C . GLU A 1 106 ? -2.887 13.695 -8.516 1 98.19 106 GLU A C 1
ATOM 828 O O . GLU A 1 106 ? -1.868 14.172 -8.016 1 98.19 106 GLU A O 1
ATOM 833 N N . GLU A 1 107 ? -3.139 13.523 -9.75 1 98.38 107 GLU A N 1
ATOM 834 C CA . GLU A 1 107 ? -2.084 13.891 -10.688 1 98.38 107 GLU A CA 1
ATOM 835 C C . GLU A 1 107 ? -2.166 15.375 -11.055 1 98.38 107 GLU A C 1
ATOM 837 O O . GLU A 1 107 ? -2.58 15.727 -12.156 1 98.38 107 GLU A O 1
ATOM 842 N N . THR A 1 108 ? -1.768 16.219 -10.227 1 98.19 108 THR A N 1
ATOM 843 C CA . THR A 1 108 ? -1.648 17.656 -10.453 1 98.19 108 THR A CA 1
ATOM 844 C C . THR A 1 108 ? -0.191 18.094 -10.359 1 98.19 108 THR A C 1
ATOM 846 O O . THR A 1 108 ? 0.621 17.438 -9.703 1 98.19 108 THR A O 1
ATOM 849 N N . GLU A 1 109 ? 0.077 19.156 -10.992 1 98 109 GLU A N 1
ATOM 850 C CA . GLU A 1 109 ? 1.435 19.688 -10.93 1 98 109 GLU A CA 1
ATOM 851 C C . GLU A 1 109 ? 1.865 19.938 -9.484 1 98 109 GLU A C 1
ATOM 853 O O . GLU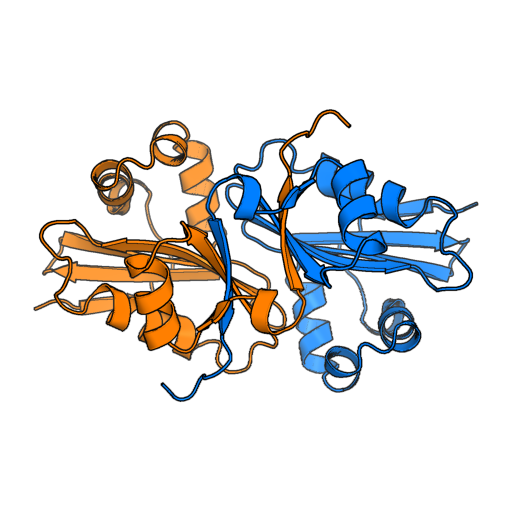 A 1 109 ? 3.008 19.656 -9.117 1 98 109 GLU A O 1
ATOM 858 N N . LYS A 1 110 ? 0.995 20.422 -8.758 1 97.5 110 LYS A N 1
ATOM 859 C CA . LYS A 1 110 ? 1.278 20.734 -7.359 1 97.5 110 LYS A CA 1
ATOM 860 C C . LYS A 1 110 ? 1.634 19.484 -6.574 1 97.5 110 LYS A C 1
ATOM 862 O O . LYS A 1 110 ? 2.68 19.422 -5.926 1 97.5 110 LYS A O 1
ATOM 867 N N . ASN A 1 111 ? 0.754 18.469 -6.594 1 98 111 ASN A N 1
ATOM 868 C CA . ASN A 1 111 ? 0.978 17.234 -5.836 1 98 111 ASN A CA 1
ATOM 869 C C . ASN A 1 111 ? 2.232 16.5 -6.309 1 98 111 ASN A C 1
ATOM 871 O O . ASN A 1 111 ? 3.082 16.141 -5.5 1 98 111 ASN A O 1
ATOM 875 N N . VAL A 1 112 ? 2.322 16.359 -7.586 1 98.56 112 VAL A N 1
ATOM 876 C CA . VAL A 1 112 ? 3.457 15.641 -8.156 1 98.56 112 VAL A CA 1
ATOM 877 C C . VAL A 1 112 ? 4.75 16.391 -7.852 1 98.56 112 VAL A C 1
ATOM 879 O O . VAL A 1 112 ? 5.754 15.789 -7.473 1 98.56 112 VAL A O 1
ATOM 882 N N . GLY A 1 113 ? 4.719 17.688 -8.055 1 98.38 113 GLY A N 1
ATOM 883 C CA . GLY A 1 113 ? 5.879 18.5 -7.719 1 98.38 113 GLY A CA 1
ATOM 884 C C . GLY A 1 113 ? 6.301 18.375 -6.27 1 98.38 113 GLY A C 1
ATOM 885 O O . GLY A 1 113 ? 7.488 18.266 -5.969 1 98.38 113 GLY A O 1
ATOM 886 N N . PHE A 1 114 ? 5.352 18.391 -5.359 1 98.5 114 PHE A N 1
ATOM 887 C CA . PHE A 1 114 ? 5.629 18.234 -3.936 1 98.5 114 PHE A CA 1
ATOM 888 C C . PHE A 1 114 ? 6.336 16.906 -3.66 1 98.5 114 PHE A C 1
ATOM 890 O O . PHE A 1 114 ? 7.395 16.891 -3.027 1 98.5 114 PHE A O 1
ATOM 897 N N . TYR A 1 115 ? 5.801 15.789 -4.125 1 98.62 115 TYR A N 1
ATOM 898 C CA . TYR A 1 115 ? 6.359 14.484 -3.811 1 98.62 115 TYR A CA 1
ATOM 899 C C . TYR A 1 115 ? 7.684 14.266 -4.535 1 98.62 115 TYR A C 1
ATOM 901 O O . TYR A 1 115 ? 8.578 13.594 -4.02 1 98.62 115 TYR A O 1
ATOM 909 N N . ARG A 1 116 ? 7.816 14.898 -5.715 1 98.31 116 ARG A N 1
ATOM 910 C CA . ARG A 1 116 ? 9.117 14.852 -6.379 1 98.31 116 ARG A CA 1
ATOM 911 C C . ARG A 1 116 ? 10.188 15.531 -5.531 1 98.31 116 ARG A C 1
ATOM 913 O O . ARG A 1 116 ? 11.32 15.055 -5.457 1 98.31 116 ARG A O 1
ATOM 920 N N . SER A 1 117 ? 9.805 16.625 -4.93 1 97.56 117 SER A N 1
ATOM 921 C CA . SER A 1 117 ? 10.75 17.328 -4.074 1 97.56 117 SER A CA 1
ATOM 922 C C . SER A 1 117 ? 11.141 16.484 -2.869 1 97.56 117 SER A C 1
ATOM 924 O O . SER A 1 117 ? 12.156 16.75 -2.223 1 97.56 117 SER A O 1
ATOM 926 N N . MET A 1 118 ? 10.367 15.484 -2.58 1 97.38 118 MET A N 1
ATOM 927 C CA . MET A 1 118 ? 10.648 14.57 -1.475 1 97.38 118 MET A CA 1
ATOM 928 C C . MET A 1 118 ? 11.375 13.328 -1.969 1 97.38 118 MET A C 1
ATOM 930 O O . MET A 1 118 ? 11.617 12.398 -1.196 1 97.38 118 MET A O 1
ATOM 934 N N . GLY A 1 119 ? 11.656 13.188 -3.307 1 98.12 119 GLY 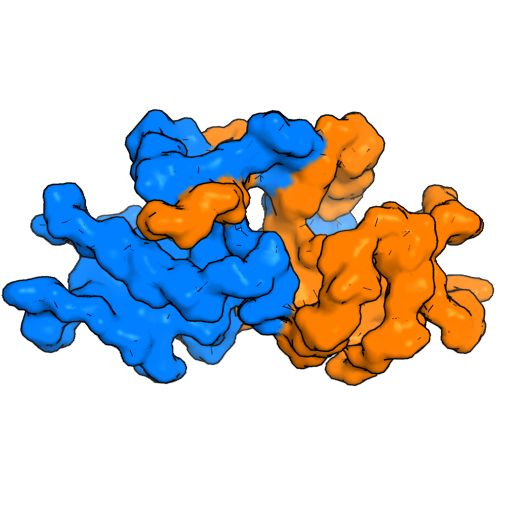A N 1
ATOM 935 C CA . GLY A 1 119 ? 12.445 12.094 -3.84 1 98.12 119 GLY A CA 1
ATOM 936 C C . GLY A 1 119 ? 11.602 11.031 -4.531 1 98.12 119 GLY A C 1
ATOM 937 O O . GLY A 1 119 ? 12.109 9.969 -4.895 1 98.12 119 GLY A O 1
ATOM 938 N N . PHE A 1 120 ? 10.328 11.273 -4.711 1 98.75 120 PHE A N 1
ATOM 939 C CA . PHE A 1 120 ? 9.453 10.336 -5.406 1 98.75 120 PHE A CA 1
ATOM 940 C C . PHE A 1 120 ? 9.445 10.609 -6.906 1 98.75 120 PHE A C 1
ATOM 942 O O . PHE A 1 120 ? 9.734 11.734 -7.336 1 98.75 120 PHE A O 1
ATOM 949 N N . GLU A 1 121 ? 9.117 9.602 -7.656 1 98.62 121 GLU A N 1
ATOM 950 C CA . GLU A 1 121 ? 8.922 9.695 -9.102 1 98.62 121 GLU A CA 1
ATOM 951 C C . GLU A 1 121 ? 7.699 8.898 -9.547 1 98.62 121 GLU A C 1
ATOM 953 O O . GLU A 1 121 ? 7.352 7.891 -8.922 1 98.62 121 GLU A O 1
ATOM 958 N N . ILE A 1 122 ? 7.07 9.336 -10.578 1 98.69 122 ILE A N 1
ATOM 959 C CA . ILE A 1 122 ? 5.875 8.641 -11.047 1 98.69 122 ILE A CA 1
ATOM 960 C C . ILE A 1 122 ? 6.258 7.266 -11.586 1 98.69 122 ILE A C 1
ATOM 962 O O . ILE A 1 122 ? 7.305 7.105 -12.219 1 98.69 122 ILE A O 1
ATOM 966 N N . LEU A 1 123 ? 5.438 6.285 -11.398 1 98.75 123 LEU A N 1
ATOM 967 C CA . LEU A 1 123 ? 5.695 4.895 -11.758 1 98.75 123 LEU A CA 1
ATOM 968 C C . LEU A 1 123 ? 5.926 4.762 -13.266 1 98.75 123 LEU A C 1
ATOM 970 O O . LEU A 1 123 ? 6.719 3.928 -13.703 1 98.75 123 LEU A O 1
ATOM 974 N N . SER A 1 124 ? 5.281 5.598 -14.016 1 97.94 124 SER A N 1
ATOM 975 C CA . SER A 1 124 ? 5.359 5.48 -15.461 1 97.94 124 SER A CA 1
ATOM 976 C C . SER A 1 124 ? 6.777 5.73 -15.969 1 97.94 124 SER A C 1
ATOM 978 O O . SER A 1 124 ? 7.148 5.277 -17.047 1 97.94 124 SER A O 1
ATOM 980 N N . THR A 1 125 ? 7.574 6.508 -15.266 1 98 125 THR A N 1
ATOM 981 C CA . THR A 1 125 ? 8.977 6.73 -15.602 1 98 125 THR A CA 1
ATOM 982 C C . THR A 1 125 ? 9.719 5.402 -15.727 1 98 125 THR A C 1
ATOM 984 O O . THR A 1 125 ? 10.688 5.297 -16.484 1 98 125 THR A O 1
ATOM 987 N N . TYR A 1 126 ? 9.234 4.352 -15.094 1 97.81 126 TYR A N 1
ATOM 988 C CA . TYR A 1 126 ? 9.891 3.049 -15.062 1 97.81 126 TYR A CA 1
ATOM 989 C C . TYR A 1 126 ? 9.031 1.99 -15.75 1 97.81 126 TYR A C 1
ATOM 991 O O . TYR A 1 126 ? 9.109 0.807 -15.414 1 97.81 126 TYR A O 1
ATOM 999 N N . ASP A 1 127 ? 8.086 2.389 -16.562 1 98.25 127 ASP A N 1
ATOM 1000 C CA . ASP A 1 127 ? 7.199 1.521 -17.328 1 98.25 127 ASP A CA 1
ATOM 1001 C C . ASP A 1 127 ? 6.297 0.697 -16.422 1 98.25 127 ASP A C 1
ATOM 1003 O O . ASP A 1 127 ? 6.02 -0.47 -16.703 1 98.25 127 ASP A O 1
ATOM 1007 N N . CYS A 1 128 ? 5.926 1.303 -15.328 1 98.69 128 CYS A N 1
ATOM 1008 C CA . CYS A 1 128 ? 4.969 0.714 -14.391 1 98.69 128 CYS A CA 1
ATOM 1009 C C . CYS A 1 128 ? 3.732 1.592 -14.25 1 98.69 128 CYS A C 1
ATOM 1011 O O . CYS A 1 128 ? 3.707 2.719 -14.75 1 98.69 128 CYS A O 1
ATOM 1013 N N . THR A 1 129 ? 2.711 1.033 -13.648 1 98.75 129 THR A N 1
ATOM 1014 C CA . THR A 1 129 ? 1.49 1.799 -13.422 1 98.75 129 THR A CA 1
ATOM 1015 C C . THR A 1 129 ? 0.811 1.357 -12.125 1 98.75 129 THR A C 1
ATOM 1017 O O . THR A 1 129 ? 0.97 0.214 -11.695 1 98.75 129 THR A O 1
ATOM 1020 N N . GLY A 1 130 ? 0.155 2.299 -11.469 1 98.81 130 GLY A N 1
ATOM 1021 C CA . GLY A 1 130 ? -0.74 1.987 -10.359 1 98.81 130 GLY A CA 1
ATOM 1022 C C . GLY A 1 130 ? -2.164 1.711 -10.812 1 98.81 130 GLY A C 1
ATOM 1023 O O . GLY A 1 130 ? -2.648 2.318 -11.766 1 98.81 130 GLY A O 1
ATOM 1024 N N . MET A 1 131 ? -2.793 0.775 -10.141 1 98.94 131 MET A N 1
ATOM 1025 C CA . MET A 1 131 ? -4.176 0.429 -10.453 1 98.94 131 MET A CA 1
ATOM 1026 C C . MET A 1 131 ? -5.023 0.375 -9.188 1 98.94 131 MET A C 1
ATOM 1028 O O . MET A 1 131 ? -4.492 0.206 -8.086 1 98.94 131 MET A O 1
ATOM 1032 N N . ILE A 1 132 ? -6.344 0.491 -9.352 1 98.81 132 ILE A N 1
ATOM 1033 C CA . ILE A 1 132 ? -7.281 0.469 -8.242 1 98.81 132 ILE A CA 1
ATOM 1034 C C . ILE A 1 132 ? -8.469 -0.432 -8.578 1 98.81 132 ILE A C 1
ATOM 1036 O O . ILE A 1 132 ? -8.945 -0.435 -9.719 1 98.81 132 ILE A O 1
ATOM 1040 N N . TRP A 1 133 ? -8.906 -1.169 -7.598 1 98.62 133 TRP A N 1
ATOM 1041 C CA . TRP A 1 133 ? -10.023 -2.094 -7.762 1 98.62 133 TRP A CA 1
ATOM 1042 C C . TRP A 1 133 ? -11.359 -1.351 -7.734 1 98.62 133 TRP A C 1
ATOM 1044 O O . TRP A 1 133 ? -11.75 -0.804 -6.699 1 98.62 133 TRP A O 1
ATOM 1054 N N . ILE A 1 134 ? -12.125 -1.298 -8.766 1 97.12 134 ILE A N 1
ATOM 1055 C CA . ILE A 1 134 ? -13.328 -0.473 -8.867 1 97.12 134 ILE A CA 1
ATOM 1056 C C . ILE A 1 134 ? -14.547 -1.364 -9.07 1 97.12 134 ILE A C 1
ATOM 1058 O O . ILE A 1 134 ? -15.641 -1.058 -8.586 1 97.12 134 ILE A O 1
ATOM 1062 N N . ASN A 1 135 ? -14.414 -2.414 -9.891 1 91.69 135 ASN A N 1
ATOM 1063 C CA . ASN A 1 135 ? -15.5 -3.371 -10.094 1 91.69 135 ASN A CA 1
ATOM 1064 C C . ASN A 1 135 ? -15.32 -4.609 -9.219 1 91.69 135 ASN A C 1
ATOM 1066 O O . ASN A 1 135 ? -14.711 -5.594 -9.648 1 91.69 135 ASN A O 1
ATOM 1070 N N . ARG A 1 136 ? -15.969 -4.633 -8.07 1 86.62 136 ARG A N 1
ATOM 1071 C CA . ARG A 1 136 ? -15.703 -5.672 -7.082 1 86.62 136 ARG A CA 1
ATOM 1072 C C . ARG A 1 136 ? -16.703 -6.816 -7.215 1 86.62 136 ARG A C 1
ATOM 1074 O O . ARG A 1 136 ? -16.688 -7.754 -6.41 1 86.62 136 ARG A O 1
ATOM 1081 N N . GLU A 1 137 ? -17.562 -6.738 -8.219 1 76.06 137 GLU A N 1
ATOM 1082 C CA . GLU A 1 137 ? -18.531 -7.797 -8.445 1 76.06 137 GLU A CA 1
ATOM 1083 C C . GLU A 1 137 ? -17.938 -8.93 -9.273 1 76.06 137 GLU A C 1
ATOM 1085 O O . GLU A 1 137 ? -18.516 -10.016 -9.367 1 76.06 137 GLU A O 1
ATOM 1090 N N . LYS A 1 138 ? -16.75 -8.852 -9.688 1 66.19 138 LYS A N 1
ATOM 1091 C CA . LYS A 1 138 ? -16.25 -9.828 -10.648 1 66.19 138 LYS A CA 1
ATOM 1092 C C . LYS A 1 138 ? -15.5 -10.961 -9.945 1 66.19 138 LYS A C 1
ATOM 1094 O O . LYS A 1 138 ? -14.938 -10.758 -8.867 1 66.19 138 LYS A O 1
ATOM 1099 N N . MET B 1 1 ? -4.863 -31.469 -9.016 1 89.81 1 MET B N 1
ATOM 1100 C CA . MET B 1 1 ? -5.902 -30.484 -8.766 1 89.81 1 MET B CA 1
ATOM 1101 C C . MET B 1 1 ? -5.371 -29.344 -7.902 1 89.81 1 MET B C 1
ATOM 1103 O O . MET B 1 1 ? -4.773 -29.578 -6.848 1 89.81 1 MET B O 1
ATOM 1107 N N . ILE B 1 2 ? -5.395 -28.172 -8.312 1 97.38 2 ILE B N 1
ATOM 1108 C CA . ILE B 1 2 ? -4.828 -27.031 -7.598 1 97.38 2 ILE B CA 1
ATOM 1109 C C . ILE B 1 2 ? -5.781 -26.594 -6.484 1 97.38 2 ILE B C 1
ATOM 1111 O O . ILE B 1 2 ? -6.992 -26.484 -6.703 1 97.38 2 ILE B O 1
ATOM 1115 N N . THR B 1 3 ? -5.277 -26.438 -5.305 1 97.94 3 THR B N 1
ATOM 1116 C CA . THR B 1 3 ? -6.051 -25.922 -4.18 1 97.94 3 THR B CA 1
ATOM 1117 C C . THR B 1 3 ? -5.488 -24.578 -3.709 1 97.94 3 THR B C 1
ATOM 1119 O O . THR B 1 3 ? -4.27 -24.406 -3.631 1 97.94 3 THR B O 1
ATOM 1122 N N . ILE B 1 4 ? -6.355 -23.688 -3.346 1 98.31 4 ILE B N 1
ATOM 1123 C CA . ILE B 1 4 ? -5.969 -22.391 -2.797 1 98.31 4 ILE B CA 1
ATOM 1124 C C . ILE B 1 4 ? -6.254 -22.359 -1.296 1 98.31 4 ILE B C 1
ATOM 1126 O O . ILE B 1 4 ? -7.371 -22.656 -0.863 1 98.31 4 ILE B O 1
ATOM 1130 N N . LYS B 1 5 ? -5.238 -21.969 -0.5 1 97.81 5 LYS B N 1
ATOM 1131 C CA . LYS B 1 5 ? -5.391 -21.984 0.952 1 97.81 5 LYS B CA 1
ATOM 1132 C C . LYS B 1 5 ? -4.793 -20.734 1.584 1 97.81 5 LYS B C 1
ATOM 1134 O O . LYS B 1 5 ? -3.67 -20.344 1.26 1 97.81 5 LYS B O 1
ATOM 1139 N N . LYS B 1 6 ? -5.617 -20.156 2.496 1 98.12 6 LYS B N 1
ATOM 1140 C CA . LYS B 1 6 ? -5.082 -19.094 3.332 1 98.12 6 LYS B CA 1
ATOM 1141 C C . LYS B 1 6 ? -4.051 -19.625 4.32 1 98.12 6 LYS B C 1
ATOM 1143 O O . LYS B 1 6 ? -4.258 -20.672 4.93 1 98.12 6 LYS B O 1
ATOM 1148 N N . GLN B 1 7 ? -2.977 -18.891 4.41 1 97.12 7 GLN B N 1
ATOM 1149 C CA . GLN B 1 7 ? -1.941 -19.312 5.34 1 97.12 7 GLN B CA 1
ATOM 1150 C C . GLN B 1 7 ? -1.745 -18.297 6.457 1 97.12 7 GLN B C 1
ATOM 1152 O O . GLN B 1 7 ? -1.589 -17.109 6.195 1 97.12 7 GLN B O 1
ATOM 1157 N N . GLU B 1 8 ? -1.698 -18.766 7.676 1 92.88 8 GLU B N 1
ATOM 1158 C CA . GLU B 1 8 ? -1.419 -17.891 8.812 1 92.88 8 GLU B CA 1
ATOM 1159 C C . GLU B 1 8 ? 0.08 -17.641 8.969 1 92.88 8 GLU B C 1
ATOM 1161 O O . GLU B 1 8 ? 0.504 -16.531 9.281 1 92.88 8 GLU B O 1
ATOM 1166 N N . ILE B 1 9 ? 0.771 -18.719 8.82 1 95.5 9 ILE B N 1
ATOM 1167 C CA . ILE B 1 9 ? 2.227 -18.672 8.875 1 95.5 9 ILE B CA 1
ATOM 1168 C C . ILE B 1 9 ? 2.816 -19.219 7.574 1 95.5 9 ILE B C 1
ATOM 1170 O O . ILE B 1 9 ? 2.457 -20.312 7.141 1 95.5 9 ILE B O 1
ATOM 1174 N N . VAL B 1 10 ? 3.623 -18.469 6.961 1 97.12 10 VAL B N 1
ATOM 1175 C CA . VAL B 1 10 ? 4.332 -18.906 5.762 1 97.12 10 VAL B CA 1
ATOM 1176 C C . VAL B 1 10 ? 5.84 -18.859 6.004 1 97.12 10 VAL B C 1
ATOM 1178 O O . VAL B 1 10 ? 6.391 -17.812 6.344 1 97.12 10 VAL B O 1
ATOM 1181 N N . LYS B 1 11 ? 6.41 -20.047 5.852 1 96.94 11 LYS B N 1
ATOM 1182 C CA . LYS B 1 11 ? 7.863 -20.109 5.98 1 96.94 11 LYS B CA 1
ATOM 1183 C C . LYS B 1 11 ? 8.547 -19.734 4.664 1 96.94 11 LYS B C 1
ATOM 1185 O O . LYS B 1 11 ? 8.086 -20.125 3.59 1 96.94 11 LYS B O 1
ATOM 1190 N N . LEU B 1 12 ? 9.664 -19.062 4.859 1 98.31 12 LEU B N 1
ATOM 1191 C CA . LEU B 1 12 ? 10.414 -18.641 3.686 1 98.31 12 LEU B CA 1
ATOM 1192 C C . LEU B 1 12 ? 10.758 -19.828 2.799 1 98.31 12 LEU B C 1
ATOM 1194 O O . LEU B 1 12 ? 10.617 -19.766 1.577 1 98.31 12 LEU B O 1
ATOM 1198 N N . GLU B 1 13 ? 11.203 -20.891 3.336 1 97.5 13 GLU B N 1
ATOM 1199 C CA . GLU B 1 13 ? 11.664 -22.062 2.588 1 97.5 13 GLU B CA 1
ATOM 1200 C C . GLU B 1 13 ? 10.539 -22.641 1.742 1 97.5 13 GLU B C 1
ATOM 1202 O O . GLU B 1 13 ? 10.797 -23.312 0.742 1 97.5 13 GLU B O 1
ATOM 1207 N N . ASP B 1 14 ? 9.336 -22.422 2.107 1 97.75 14 ASP B N 1
ATOM 1208 C CA . ASP B 1 14 ? 8.188 -22.969 1.394 1 97.75 14 ASP B CA 1
ATOM 1209 C C . ASP B 1 14 ? 7.883 -22.156 0.135 1 97.75 14 ASP B C 1
ATOM 1211 O O . ASP B 1 14 ? 7.195 -22.641 -0.768 1 97.75 14 ASP B O 1
ATOM 1215 N N . VAL B 1 15 ? 8.438 -20.875 0.078 1 98.62 15 VAL B N 1
ATOM 1216 C CA . VAL B 1 15 ? 7.93 -20.031 -1 1 98.62 15 VAL B CA 1
ATOM 1217 C C . VAL B 1 15 ? 9.094 -19.391 -1.749 1 98.62 15 VAL B C 1
ATOM 1219 O O . VAL B 1 15 ? 8.906 -18.781 -2.807 1 98.62 15 VAL B O 1
ATOM 1222 N N . LEU B 1 16 ? 10.312 -19.562 -1.235 1 98.56 16 LEU B N 1
ATOM 1223 C CA . LEU B 1 16 ? 11.461 -18.906 -1.836 1 98.56 16 LEU B CA 1
ATOM 1224 C C . LEU B 1 16 ? 11.609 -19.297 -3.305 1 98.56 16 LEU B C 1
ATOM 1226 O O . LEU B 1 16 ? 11.984 -18.453 -4.137 1 98.56 16 LEU B O 1
ATOM 1230 N N . HIS B 1 17 ? 11.352 -20.5 -3.658 1 98.44 17 HIS B N 1
ATOM 1231 C CA . HIS B 1 17 ? 11.508 -21 -5.02 1 98.44 17 HIS B CA 1
ATOM 1232 C C . HIS B 1 17 ? 10.57 -20.281 -5.984 1 98.44 17 HIS B C 1
ATOM 1234 O O . HIS B 1 17 ? 10.867 -20.172 -7.176 1 98.44 17 HIS B O 1
ATOM 1240 N N . LEU B 1 18 ? 9.422 -19.812 -5.574 1 98.75 18 LEU B N 1
ATOM 1241 C CA . LEU B 1 18 ? 8.523 -19.031 -6.418 1 98.75 18 LEU B CA 1
ATOM 1242 C C . LEU B 1 18 ? 9.195 -17.75 -6.887 1 98.75 18 LEU B C 1
ATOM 1244 O O . LEU B 1 18 ? 9.172 -17.422 -8.078 1 98.75 18 LEU B O 1
ATOM 1248 N N . TYR B 1 19 ? 9.742 -17 -5.91 1 98.5 19 TYR B N 1
ATOM 1249 C CA . TYR B 1 19 ? 10.422 -15.75 -6.207 1 98.5 19 TYR B CA 1
ATOM 1250 C C . TYR B 1 19 ? 11.625 -15.984 -7.117 1 98.5 19 TYR B C 1
ATOM 1252 O O . TYR B 1 19 ? 11.883 -15.195 -8.023 1 98.5 19 TYR B O 1
ATOM 1260 N N . GLN B 1 20 ? 12.328 -17.062 -6.875 1 98.19 20 GLN B N 1
ATOM 1261 C CA . GLN B 1 20 ? 13.461 -17.438 -7.723 1 98.19 20 GLN B CA 1
ATOM 1262 C C . GLN B 1 20 ? 13.008 -17.719 -9.148 1 98.19 20 GLN B C 1
ATOM 1264 O O . GLN B 1 20 ? 13.648 -17.281 -10.109 1 98.19 20 GLN B O 1
ATOM 1269 N N . ALA B 1 21 ? 11.961 -18.391 -9.305 1 98 21 ALA B N 1
ATOM 1270 C CA . ALA B 1 21 ? 11.477 -18.844 -10.609 1 98 21 ALA B CA 1
ATOM 1271 C C . ALA B 1 21 ? 11.117 -17.672 -11.508 1 98 21 ALA B C 1
ATOM 1273 O O . ALA B 1 21 ? 11.203 -17.781 -12.734 1 98 21 ALA B O 1
ATOM 1274 N N . VAL B 1 22 ? 10.711 -16.531 -10.898 1 96 22 VAL B N 1
ATOM 1275 C CA . VAL B 1 22 ? 10.289 -15.391 -11.719 1 96 22 VAL B CA 1
ATOM 1276 C C . VAL B 1 22 ? 11.406 -14.344 -11.758 1 96 22 VAL B C 1
ATOM 1278 O O . VAL B 1 22 ? 11.203 -13.234 -12.258 1 96 22 VAL B O 1
ATOM 1281 N N . GLY B 1 23 ? 12.469 -14.648 -11.195 1 96.69 23 GLY B N 1
ATOM 1282 C CA . GLY B 1 23 ? 13.656 -13.812 -11.297 1 96.69 23 GLY B CA 1
ATOM 1283 C C . GLY B 1 23 ? 13.594 -12.586 -10.406 1 96.69 23 GLY B C 1
ATOM 1284 O O . GLY B 1 23 ? 14.172 -11.547 -10.734 1 96.69 23 GLY B O 1
ATOM 1285 N N . TRP B 1 24 ? 12.867 -12.578 -9.359 1 96.5 24 TRP B N 1
ATOM 1286 C CA . TRP B 1 24 ? 12.781 -11.438 -8.445 1 96.5 24 TRP B CA 1
ATOM 1287 C C . TRP B 1 24 ? 13.953 -11.43 -7.473 1 96.5 24 TRP B C 1
ATOM 1289 O O . TRP B 1 24 ? 13.773 -11.609 -6.266 1 96.5 24 TRP B O 1
ATOM 1299 N N . THR B 1 25 ? 15.086 -11.086 -7.93 1 95.62 25 THR B N 1
ATOM 1300 C CA . THR B 1 25 ? 16.359 -11.211 -7.23 1 95.62 25 THR B CA 1
ATOM 1301 C C . THR B 1 25 ? 16.438 -10.203 -6.086 1 95.62 25 THR B C 1
ATOM 1303 O O . THR B 1 25 ? 17.156 -10.43 -5.102 1 95.62 25 THR B O 1
ATOM 1306 N N . ASN B 1 26 ? 15.758 -9.125 -6.23 1 93.25 26 ASN B N 1
ATOM 1307 C CA . ASN B 1 26 ? 15.734 -8.156 -5.141 1 93.25 26 ASN B CA 1
ATOM 1308 C C . ASN B 1 26 ? 15.188 -8.773 -3.854 1 93.25 26 ASN B C 1
ATOM 1310 O O . ASN B 1 26 ? 15.578 -8.375 -2.754 1 93.25 26 ASN B O 1
ATOM 1314 N N . TYR B 1 27 ? 14.32 -9.688 -4.02 1 95.88 27 TYR B N 1
ATOM 1315 C CA . TYR B 1 27 ? 13.781 -10.414 -2.873 1 95.88 27 TYR B CA 1
ATOM 1316 C C . TYR B 1 27 ? 14.719 -11.547 -2.469 1 95.88 27 TYR B C 1
ATOM 1318 O O . TYR B 1 27 ? 15.031 -11.711 -1.287 1 95.88 27 TYR B O 1
ATOM 1326 N N . THR B 1 28 ? 15.18 -12.312 -3.418 1 96.69 28 THR B N 1
ATOM 1327 C CA . THR B 1 28 ? 15.906 -13.539 -3.111 1 96.69 28 THR B CA 1
ATOM 1328 C C . THR B 1 28 ? 17.312 -13.227 -2.602 1 96.69 28 THR B C 1
ATOM 1330 O O . THR B 1 28 ? 17.953 -14.062 -1.959 1 96.69 28 THR B O 1
ATOM 1333 N N . HIS B 1 29 ? 17.797 -12.016 -2.873 1 96.75 29 HIS B N 1
ATOM 1334 C CA . HIS B 1 29 ? 19.078 -11.578 -2.35 1 96.75 29 HIS B CA 1
ATOM 1335 C C . HIS B 1 29 ? 18.938 -10.961 -0.965 1 96.75 29 HIS B C 1
ATOM 1337 O O . HIS B 1 29 ? 19.922 -10.648 -0.311 1 96.75 29 HIS B O 1
ATOM 1343 N N . GLN B 1 30 ? 17.766 -10.75 -0.538 1 97.31 30 GLN B N 1
ATOM 1344 C CA . GLN B 1 30 ? 17.438 -10.188 0.77 1 97.31 30 GLN B CA 1
ATOM 1345 C C . GLN B 1 30 ? 16.469 -11.078 1.535 1 97.31 30 GLN B C 1
ATOM 1347 O O . GLN B 1 30 ? 15.383 -10.641 1.907 1 97.31 30 GLN B O 1
ATOM 1352 N N . THR B 1 31 ? 16.922 -12.258 1.866 1 97.38 31 THR B N 1
ATOM 1353 C CA . THR B 1 31 ? 16.031 -13.289 2.389 1 97.38 31 THR B CA 1
ATOM 1354 C C . THR B 1 31 ? 15.516 -12.914 3.773 1 97.38 31 THR B C 1
ATOM 1356 O O . THR B 1 31 ? 14.383 -13.242 4.133 1 97.38 31 THR B O 1
ATOM 1359 N N . GLU B 1 32 ? 16.328 -12.234 4.582 1 97.88 32 GLU B N 1
ATOM 1360 C CA . GLU B 1 32 ? 15.859 -11.797 5.895 1 97.88 32 GLU B CA 1
ATOM 1361 C C . GLU B 1 32 ? 14.711 -10.805 5.766 1 97.88 32 GLU B C 1
ATOM 1363 O O . GLU B 1 32 ? 13.727 -10.891 6.512 1 97.88 32 GLU B O 1
ATOM 1368 N N . MET B 1 33 ? 14.867 -9.891 4.883 1 98.06 33 MET B N 1
ATOM 1369 C CA . MET B 1 33 ? 13.797 -8.93 4.625 1 98.06 33 MET B CA 1
ATOM 1370 C C . MET B 1 33 ? 12.531 -9.641 4.16 1 98.06 33 MET B C 1
ATOM 1372 O O . MET B 1 33 ? 11.43 -9.328 4.625 1 98.06 33 MET B O 1
ATOM 1376 N N . LEU B 1 34 ? 12.703 -10.578 3.221 1 98.38 34 LEU B N 1
ATOM 1377 C CA . LEU B 1 34 ? 11.555 -11.305 2.689 1 98.38 34 LEU B CA 1
ATOM 1378 C C . LEU B 1 34 ? 10.859 -12.094 3.791 1 98.38 34 LEU B C 1
ATOM 1380 O O . LEU B 1 34 ? 9.625 -12.141 3.84 1 98.38 34 LEU B O 1
ATOM 1384 N N . GLU B 1 35 ? 11.609 -12.688 4.652 1 98.5 35 GLU B N 1
ATOM 1385 C CA . GLU B 1 35 ? 11.023 -13.414 5.773 1 98.5 35 GLU B CA 1
ATOM 1386 C C . GLU B 1 35 ? 10.172 -12.5 6.648 1 98.5 35 GLU B C 1
ATOM 1388 O O . GLU B 1 35 ? 9.062 -12.867 7.039 1 98.5 35 GLU B O 1
ATOM 1393 N N . GLN B 1 36 ? 10.688 -11.336 6.98 1 98.31 36 GLN B N 1
ATOM 1394 C CA . GLN B 1 36 ? 9.93 -10.359 7.758 1 98.31 36 GLN B CA 1
ATOM 1395 C C . GLN B 1 36 ? 8.688 -9.898 6.996 1 98.31 36 GLN B C 1
ATOM 1397 O O . GLN B 1 36 ? 7.609 -9.766 7.574 1 98.31 36 GLN B O 1
ATOM 1402 N N . ALA B 1 37 ? 8.875 -9.656 5.703 1 98.44 37 ALA B N 1
ATOM 1403 C CA . ALA B 1 37 ? 7.754 -9.234 4.875 1 98.44 37 ALA B CA 1
ATOM 1404 C C . ALA B 1 37 ? 6.617 -10.25 4.918 1 98.44 37 ALA B C 1
ATOM 1406 O O . ALA B 1 37 ? 5.449 -9.883 5.066 1 98.44 37 ALA B O 1
ATOM 1407 N N . LEU B 1 38 ? 6.988 -11.523 4.777 1 98.69 38 LEU B N 1
ATOM 1408 C CA . LEU B 1 38 ? 5.996 -12.594 4.836 1 98.69 38 LEU B CA 1
ATOM 1409 C C . LEU B 1 38 ? 5.27 -12.586 6.176 1 98.69 38 LEU B C 1
ATOM 1411 O O . LEU B 1 38 ? 4.039 -12.648 6.219 1 98.69 38 LEU B O 1
ATOM 1415 N N . SER B 1 39 ? 5.973 -12.383 7.227 1 98.38 39 SER B N 1
ATOM 1416 C CA . SER B 1 39 ? 5.41 -12.461 8.57 1 98.38 39 SER B CA 1
ATOM 1417 C C . SER B 1 39 ? 4.566 -11.234 8.898 1 98.38 39 SER B C 1
ATOM 1419 O O . SER B 1 39 ? 3.754 -11.266 9.82 1 98.38 39 SER B O 1
ATOM 1421 N N . HIS B 1 40 ? 4.707 -10.133 8.203 1 98.06 40 HIS B N 1
ATOM 1422 C CA . HIS B 1 40 ? 3.99 -8.891 8.477 1 98.06 40 HIS B CA 1
ATOM 1423 C C . HIS B 1 40 ? 3.01 -8.57 7.355 1 98.06 40 HIS B C 1
ATOM 1425 O O . HIS B 1 40 ? 2.623 -7.41 7.18 1 98.06 40 HIS B O 1
ATOM 1431 N N . SER B 1 41 ? 2.68 -9.578 6.566 1 98.44 41 SER B N 1
ATOM 1432 C CA . SER B 1 41 ? 1.643 -9.43 5.551 1 98.44 41 SER B CA 1
ATOM 1433 C C . SER B 1 41 ? 0.252 -9.422 6.176 1 98.44 41 SER B C 1
ATOM 1435 O O . SER B 1 41 ? 0.049 -9.977 7.258 1 98.44 41 SER B O 1
ATOM 1437 N N . LEU B 1 42 ? -0.654 -8.75 5.488 1 98.19 42 LEU B N 1
ATOM 1438 C CA . LEU B 1 42 ? -2.055 -8.773 5.891 1 98.19 42 LEU B CA 1
ATOM 1439 C C . LEU B 1 42 ? -2.654 -10.164 5.715 1 98.19 42 LEU B C 1
ATOM 1441 O O . LEU B 1 42 ? -3.352 -10.664 6.605 1 98.19 42 LEU B O 1
ATOM 1445 N N . VAL B 1 43 ? -2.393 -10.789 4.621 1 98.38 43 VAL B N 1
ATOM 1446 C CA . VAL B 1 43 ? -2.85 -12.141 4.332 1 98.38 43 VAL B CA 1
ATOM 1447 C C . VAL B 1 43 ? -1.99 -12.758 3.229 1 98.38 43 VAL B C 1
ATOM 1449 O O . VAL B 1 43 ? -1.466 -12.039 2.373 1 98.38 43 VAL B O 1
ATOM 1452 N N . ILE B 1 44 ? -1.83 -14.039 3.299 1 98.75 44 ILE B N 1
ATOM 1453 C CA . ILE B 1 44 ? -1.165 -14.805 2.252 1 98.75 44 ILE B CA 1
ATOM 1454 C C . ILE B 1 44 ? -2.016 -16.016 1.883 1 98.75 44 ILE B C 1
ATOM 1456 O O . ILE B 1 44 ? -2.51 -16.734 2.762 1 98.75 44 ILE B O 1
ATOM 1460 N N . TYR B 1 45 ? -2.281 -16.156 0.648 1 98.81 45 TYR B N 1
ATOM 1461 C CA . TYR B 1 45 ? -2.832 -17.391 0.1 1 98.81 45 TYR B CA 1
ATOM 1462 C C . TYR B 1 45 ? -1.799 -18.125 -0.755 1 98.81 45 TYR B C 1
ATOM 1464 O O . TYR B 1 45 ? -1.057 -17.484 -1.512 1 98.81 45 TYR B O 1
ATOM 1472 N N . LEU B 1 46 ? -1.8 -19.438 -0.63 1 98.81 46 LEU B N 1
ATOM 1473 C CA . LEU B 1 46 ? -0.951 -20.281 -1.462 1 98.81 46 LEU B CA 1
ATOM 1474 C C . LEU B 1 46 ? -1.792 -21.156 -2.398 1 98.81 46 LEU B C 1
ATOM 1476 O O . LEU B 1 46 ? -2.871 -21.609 -2.021 1 98.81 46 LEU B O 1
ATOM 1480 N N . ALA B 1 47 ? -1.378 -21.266 -3.627 1 98.88 47 ALA B N 1
ATOM 1481 C CA . ALA B 1 47 ? -1.861 -22.312 -4.531 1 98.88 47 ALA B CA 1
ATOM 1482 C C . ALA B 1 47 ? -1.027 -23.578 -4.402 1 98.88 47 ALA B C 1
ATOM 1484 O O . ALA B 1 47 ? 0.199 -23.547 -4.523 1 98.88 47 ALA B O 1
ATOM 1485 N N . LEU B 1 48 ? -1.695 -24.703 -4.203 1 98.62 48 LEU B N 1
ATOM 1486 C CA . LEU B 1 48 ? -1.014 -25.969 -3.947 1 98.62 48 LEU B CA 1
ATOM 1487 C C . LEU B 1 48 ? -1.384 -27 -5 1 98.62 48 LEU B C 1
ATOM 1489 O O . LEU B 1 48 ? -2.561 -27.172 -5.328 1 98.62 48 LEU B O 1
ATOM 1493 N N . ASP B 1 49 ? -0.439 -27.609 -5.633 1 98.25 49 ASP B N 1
ATOM 1494 C CA . ASP B 1 49 ? -0.584 -28.875 -6.363 1 98.25 49 ASP B CA 1
ATOM 1495 C C . ASP B 1 49 ? -0.126 -30.062 -5.516 1 98.25 49 ASP B C 1
ATOM 1497 O O . ASP B 1 49 ? 1.058 -30.406 -5.508 1 98.25 49 ASP B O 1
ATOM 1501 N N . GLY B 1 50 ? -1.086 -30.734 -4.848 1 96.31 50 GLY B N 1
ATOM 1502 C CA . GLY B 1 50 ? -0.695 -31.594 -3.748 1 96.31 50 GLY B CA 1
ATOM 1503 C C . GLY B 1 50 ? 0.009 -30.859 -2.625 1 96.31 50 GLY B C 1
ATOM 1504 O O . GLY B 1 50 ? -0.529 -29.906 -2.072 1 96.31 50 GLY B O 1
ATOM 1505 N N . ASP B 1 51 ? 1.264 -31.219 -2.34 1 95.31 51 ASP B N 1
ATOM 1506 C CA . ASP B 1 51 ? 2.012 -30.594 -1.263 1 95.31 51 ASP B CA 1
ATOM 1507 C C . ASP B 1 51 ? 2.936 -29.5 -1.806 1 95.31 51 ASP B C 1
ATOM 1509 O O . ASP B 1 51 ? 3.549 -28.75 -1.036 1 95.31 51 ASP B O 1
ATOM 1513 N N . ALA B 1 52 ? 2.963 -29.359 -3.102 1 97.19 52 ALA B N 1
ATOM 1514 C CA . ALA B 1 52 ? 3.877 -28.391 -3.715 1 97.19 52 ALA B CA 1
ATOM 1515 C C . ALA B 1 52 ? 3.236 -27.016 -3.814 1 97.19 52 ALA B C 1
ATOM 1517 O O . ALA B 1 52 ? 2.1 -26.875 -4.277 1 97.19 52 ALA B O 1
ATOM 1518 N N . VAL B 1 53 ? 3.932 -26.031 -3.336 1 98.69 53 VAL B N 1
ATOM 1519 C CA . VAL B 1 53 ? 3.48 -24.656 -3.506 1 98.69 53 VAL B CA 1
ATOM 1520 C C . VAL B 1 53 ? 3.795 -24.172 -4.922 1 98.69 53 VAL B C 1
ATOM 1522 O O . VAL B 1 53 ? 4.961 -24.109 -5.312 1 98.69 53 VAL B O 1
ATOM 1525 N N . VAL B 1 54 ? 2.756 -23.766 -5.691 1 98.81 54 VAL B N 1
ATOM 1526 C CA . VAL B 1 54 ? 2.992 -23.422 -7.09 1 98.81 54 VAL B CA 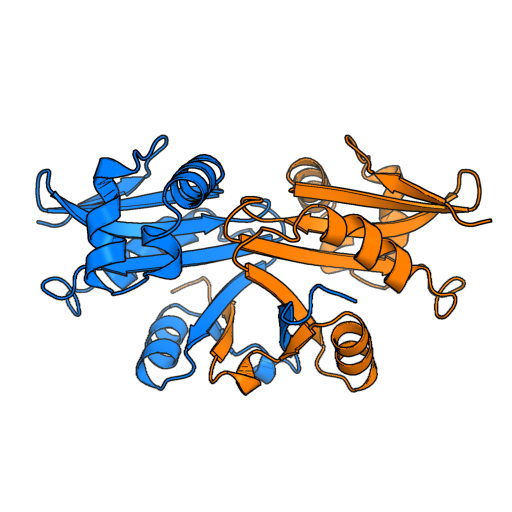1
ATOM 1527 C C . VAL B 1 54 ? 2.59 -21.969 -7.34 1 98.81 54 VAL B C 1
ATOM 1529 O O . VAL B 1 54 ? 2.768 -21.453 -8.445 1 98.81 54 VAL B O 1
ATOM 1532 N N . GLY B 1 55 ? 2.035 -21.297 -6.336 1 98.88 55 GLY B N 1
ATOM 1533 C CA . GLY B 1 55 ? 1.667 -19.891 -6.449 1 98.88 55 GLY B CA 1
ATOM 1534 C C . GLY B 1 55 ? 1.418 -19.234 -5.109 1 98.88 55 GLY B C 1
ATOM 1535 O O . GLY B 1 55 ? 1.232 -19.922 -4.098 1 98.88 55 GLY B O 1
ATOM 1536 N N . LEU B 1 56 ? 1.428 -17.969 -5.105 1 98.88 56 LEU B N 1
ATOM 1537 C CA . LEU B 1 56 ? 1.271 -17.156 -3.904 1 98.88 56 LEU B CA 1
ATOM 1538 C C . LEU B 1 56 ? 0.643 -15.812 -4.242 1 98.88 56 LEU B C 1
ATOM 1540 O O . LEU B 1 56 ? 0.975 -15.203 -5.262 1 98.88 56 LEU B O 1
ATOM 1544 N N . ILE B 1 57 ? -0.241 -15.383 -3.408 1 98.88 57 ILE B N 1
ATOM 1545 C CA . ILE B 1 57 ? -0.616 -13.969 -3.387 1 98.88 57 ILE B CA 1
ATOM 1546 C C . ILE B 1 57 ? -0.433 -13.406 -1.979 1 98.88 57 ILE B C 1
ATOM 1548 O O . ILE B 1 57 ? -0.714 -14.086 -0.99 1 98.88 57 ILE B O 1
ATOM 1552 N N . ARG B 1 58 ? 0.112 -12.289 -1.937 1 98.69 58 ARG B N 1
ATOM 1553 C CA . ARG B 1 58 ? 0.366 -11.602 -0.675 1 98.69 58 ARG B CA 1
ATOM 1554 C C . ARG B 1 58 ? -0.223 -10.195 -0.691 1 98.69 58 ARG B C 1
ATOM 1556 O O . ARG B 1 58 ? 0.002 -9.43 -1.633 1 98.69 58 ARG B O 1
ATOM 1563 N N . LEU B 1 59 ? -1.098 -9.867 0.29 1 98.88 59 LEU B N 1
ATOM 1564 C CA . LEU B 1 59 ? -1.638 -8.523 0.463 1 98.88 59 LEU B CA 1
ATOM 1565 C C . LEU B 1 59 ? -1.034 -7.852 1.69 1 98.88 59 LEU B C 1
ATOM 1567 O O . LEU B 1 59 ? -0.706 -8.523 2.672 1 98.88 59 LEU B O 1
ATOM 1571 N N . VAL B 1 60 ? -0.855 -6.562 1.633 1 98.75 60 VAL B N 1
ATOM 1572 C CA . VAL B 1 60 ? -0.377 -5.746 2.742 1 98.75 60 VAL B CA 1
ATOM 1573 C C . VAL B 1 60 ? -1.311 -4.555 2.945 1 98.75 60 VAL B C 1
ATOM 1575 O O . VAL B 1 60 ? -2.246 -4.348 2.166 1 98.75 60 VAL B O 1
ATOM 1578 N N . GLY B 1 61 ? -1.15 -3.719 4.027 1 98.75 61 GLY B N 1
ATOM 1579 C CA . GLY B 1 61 ? -1.989 -2.568 4.32 1 98.75 61 GLY B CA 1
ATOM 1580 C C . GLY B 1 61 ? -2.564 -2.592 5.727 1 98.75 61 GLY B C 1
ATOM 1581 O O . GLY B 1 61 ? -2.021 -3.252 6.613 1 98.75 61 GLY B O 1
ATOM 1582 N N . ASP B 1 62 ? -3.617 -1.804 5.922 1 98.69 62 ASP B N 1
ATOM 1583 C CA . ASP B 1 62 ? -4.227 -1.725 7.246 1 98.69 62 ASP B CA 1
ATOM 1584 C C . ASP B 1 62 ? -5.434 -2.65 7.348 1 98.69 62 ASP B C 1
ATOM 1586 O O . ASP B 1 62 ? -5.961 -2.871 8.445 1 98.69 62 ASP B O 1
ATOM 1590 N N . GLY B 1 63 ? -5.883 -3.207 6.137 1 98.56 63 GLY B N 1
ATOM 1591 C CA . GLY B 1 63 ? -6.961 -4.184 6.109 1 98.56 63 GLY B CA 1
ATOM 1592 C C . GLY B 1 63 ? -8.344 -3.553 6.141 1 98.56 63 GLY B C 1
ATOM 1593 O O . GLY B 1 63 ? -9.352 -4.25 6.055 1 98.56 63 GLY B O 1
ATOM 1594 N N . PHE B 1 64 ? -8.43 -2.186 6.203 1 98.12 64 PHE B N 1
ATOM 1595 C CA . PHE B 1 64 ? -9.703 -1.499 6.371 1 98.12 64 PHE B CA 1
ATOM 1596 C C . PHE B 1 64 ? -9.859 -0.377 5.352 1 98.12 64 PHE B C 1
ATOM 1598 O O . PHE B 1 64 ? -10.672 -0.473 4.434 1 98.12 64 PHE B O 1
ATOM 1605 N N . SER B 1 65 ? -9.055 0.618 5.367 1 98.12 65 SER B N 1
ATOM 1606 C CA . SER B 1 65 ? -9.133 1.708 4.402 1 98.12 65 SER B CA 1
ATOM 1607 C C . SER B 1 65 ? -8.25 1.44 3.188 1 98.12 65 SER B C 1
ATOM 1609 O O . SER B 1 65 ? -8.609 1.799 2.062 1 98.12 65 SER B O 1
ATOM 1611 N N . SER B 1 66 ? -7.102 0.808 3.453 1 98.44 66 SER B N 1
ATOM 1612 C CA . SER B 1 66 ? -6.074 0.675 2.424 1 98.44 66 SER B CA 1
ATOM 1613 C C . SER B 1 66 ? -5.523 -0.746 2.375 1 98.44 66 SER B C 1
ATOM 1615 O O . SER B 1 66 ? -4.926 -1.22 3.344 1 98.44 66 SER B O 1
ATOM 1617 N N . VAL B 1 67 ? -5.695 -1.421 1.258 1 98.75 67 VAL B N 1
ATOM 1618 C CA . VAL B 1 67 ? -5.176 -2.76 0.991 1 98.75 67 VAL B CA 1
ATOM 1619 C C . VAL B 1 67 ? -4.418 -2.766 -0.335 1 98.75 67 VAL B C 1
ATOM 1621 O O . VAL B 1 67 ? -4.855 -2.146 -1.31 1 98.75 67 VAL B O 1
ATOM 1624 N N . PHE B 1 68 ? -3.279 -3.465 -0.355 1 98.88 68 PHE B N 1
ATOM 1625 C CA . PHE B 1 68 ? -2.441 -3.508 -1.548 1 98.88 68 PHE B CA 1
ATOM 1626 C C . PHE B 1 68 ? -2.088 -4.945 -1.91 1 98.88 68 PHE B C 1
ATOM 1628 O O . PHE B 1 68 ? -1.628 -5.711 -1.06 1 98.88 68 PHE B O 1
ATOM 1635 N N . VAL B 1 69 ? -2.354 -5.293 -3.17 1 98.81 69 VAL B N 1
ATOM 1636 C CA . VAL B 1 69 ? -1.806 -6.535 -3.705 1 98.81 69 VAL B CA 1
ATOM 1637 C C . VAL B 1 69 ? -0.316 -6.359 -3.992 1 98.81 69 VAL B C 1
ATOM 1639 O O . VAL B 1 69 ? 0.064 -5.625 -4.91 1 98.81 69 VAL B O 1
ATOM 1642 N N . GLN B 1 70 ? 0.484 -7 -3.277 1 98.31 70 GLN B N 1
ATOM 1643 C CA . GLN B 1 70 ? 1.918 -6.746 -3.361 1 98.31 70 GLN B CA 1
ATOM 1644 C C . GLN B 1 70 ? 2.613 -7.801 -4.219 1 98.31 70 GLN B C 1
ATOM 1646 O O . GLN B 1 70 ? 3.439 -7.473 -5.07 1 98.31 70 GLN B O 1
ATOM 1651 N N . ASP B 1 71 ? 2.35 -9.047 -3.932 1 98.31 71 ASP B N 1
ATOM 1652 C CA . ASP B 1 71 ? 2.934 -10.148 -4.691 1 98.31 71 ASP B CA 1
ATOM 1653 C C . ASP B 1 71 ? 1.847 -11.07 -5.246 1 98.31 71 ASP B C 1
ATOM 1655 O O . ASP B 1 71 ? 0.954 -11.5 -4.508 1 98.31 71 ASP B O 1
ATOM 1659 N N . LEU B 1 72 ? 1.946 -11.336 -6.473 1 98.75 72 LEU B N 1
ATOM 1660 C CA . LEU B 1 72 ? 1.214 -12.406 -7.152 1 98.75 72 LEU B CA 1
ATOM 1661 C C . LEU B 1 72 ? 2.139 -13.203 -8.062 1 98.75 72 LEU B C 1
ATOM 1663 O O . LEU B 1 72 ? 2.617 -12.68 -9.078 1 98.75 72 LEU B O 1
ATOM 1667 N N . ILE B 1 73 ? 2.387 -14.422 -7.645 1 98.75 73 ILE B N 1
ATOM 1668 C CA . ILE B 1 73 ? 3.334 -15.266 -8.367 1 98.75 73 ILE B CA 1
ATOM 1669 C C . ILE B 1 73 ? 2.705 -16.625 -8.648 1 98.75 73 ILE B C 1
ATOM 1671 O O . ILE B 1 73 ? 2.105 -17.234 -7.758 1 98.75 73 ILE B O 1
ATOM 1675 N N . VAL B 1 74 ? 2.773 -17.062 -9.844 1 98.75 74 VAL B N 1
ATOM 1676 C CA . VAL B 1 74 ? 2.482 -18.422 -10.258 1 98.75 74 VAL B CA 1
ATOM 1677 C C . VAL B 1 74 ? 3.668 -18.984 -11.039 1 98.75 74 VAL B C 1
ATOM 1679 O O . VAL B 1 74 ? 4.207 -18.328 -11.93 1 98.75 74 VAL B O 1
ATOM 1682 N N . LEU B 1 75 ? 4.117 -20.188 -10.711 1 98.62 75 LEU B N 1
ATOM 1683 C CA . LEU B 1 75 ? 5.207 -20.797 -11.469 1 98.62 75 LEU B CA 1
ATOM 1684 C C . LEU B 1 75 ? 4.91 -20.781 -12.961 1 98.62 75 LEU B C 1
ATOM 1686 O O . LEU B 1 75 ? 3.779 -21.047 -13.375 1 98.62 75 LEU B O 1
ATOM 1690 N N . PRO B 1 76 ? 5.93 -20.547 -13.727 1 97.5 76 PRO B N 1
ATOM 1691 C CA . PRO B 1 76 ? 5.711 -20.422 -15.172 1 97.5 76 PRO B CA 1
ATOM 1692 C C . PRO B 1 76 ? 5.02 -21.656 -15.766 1 97.5 76 PRO B C 1
ATOM 1694 O O . PRO B 1 76 ? 4.105 -21.516 -16.578 1 97.5 76 PRO B O 1
ATOM 1697 N N . SER B 1 77 ? 5.336 -22.844 -15.367 1 97.19 77 SER B N 1
ATOM 1698 C CA . SER B 1 77 ? 4.77 -24.078 -15.906 1 97.19 77 SER B CA 1
ATOM 1699 C C . SER B 1 77 ? 3.301 -24.219 -15.516 1 97.19 77 SER B C 1
ATOM 1701 O O . SER B 1 77 ? 2.592 -25.078 -16.062 1 97.19 77 SER B O 1
ATOM 1703 N N . TYR B 1 78 ? 2.832 -23.391 -14.625 1 98.12 78 TYR B N 1
ATOM 1704 C CA . TYR B 1 78 ? 1.459 -23.469 -14.141 1 98.12 78 TYR B CA 1
ATOM 1705 C C . TYR B 1 78 ? 0.648 -22.266 -14.57 1 98.12 78 TYR B C 1
ATOM 1707 O O . TYR B 1 78 ? -0.521 -22.125 -14.203 1 98.12 78 TYR B O 1
ATOM 1715 N N . GLN B 1 79 ? 1.224 -21.328 -15.289 1 96.56 79 GLN B N 1
ATOM 1716 C CA . GLN B 1 79 ? 0.541 -20.109 -15.688 1 96.56 79 GLN B CA 1
ATOM 1717 C C . GLN B 1 79 ? -0.477 -20.375 -16.797 1 96.56 79 GLN B C 1
ATOM 1719 O O . GLN B 1 79 ? -0.474 -21.438 -17.391 1 96.56 79 GLN B O 1
ATOM 1724 N N . ARG B 1 80 ? -1.377 -19.5 -16.969 1 95.81 80 ARG B N 1
ATOM 1725 C CA . ARG B 1 80 ? -2.426 -19.547 -17.984 1 95.81 80 ARG B CA 1
ATOM 1726 C C . ARG B 1 80 ? -3.383 -20.703 -17.734 1 95.81 80 ARG B C 1
ATOM 1728 O O . ARG B 1 80 ? -3.914 -21.281 -18.688 1 95.81 80 ARG B O 1
ATOM 1735 N N . GLN B 1 81 ? -3.486 -21.031 -16.516 1 96.94 81 GLN B N 1
ATOM 1736 C CA . GLN B 1 81 ? -4.402 -22.109 -16.109 1 96.94 81 GLN B CA 1
ATOM 1737 C C . GLN B 1 81 ? -5.445 -21.594 -15.125 1 96.94 81 GLN B C 1
ATOM 1739 O O . GLN B 1 81 ? -6.148 -22.375 -14.492 1 96.94 81 GLN B O 1
ATOM 1744 N N . GLY B 1 82 ? -5.465 -20.281 -14.891 1 97.88 82 GLY B N 1
ATOM 1745 C CA . GLY B 1 82 ? -6.48 -19.672 -14.031 1 97.88 82 GLY B CA 1
ATOM 1746 C C . GLY B 1 82 ? -6.055 -19.594 -12.578 1 97.88 82 GLY B C 1
ATOM 1747 O O . GLY B 1 82 ? -6.832 -19.156 -11.727 1 97.88 82 GLY B O 1
ATOM 1748 N N . ILE B 1 83 ? -4.855 -19.984 -12.266 1 98.56 83 ILE B N 1
ATOM 1749 C CA . ILE B 1 83 ? -4.387 -20.016 -10.883 1 98.56 83 ILE B CA 1
ATOM 1750 C C . ILE B 1 83 ? -4.27 -18.594 -10.344 1 98.56 83 ILE B C 1
ATOM 1752 O O . ILE B 1 83 ? -4.695 -18.312 -9.219 1 98.56 83 ILE B O 1
ATOM 1756 N N . GLY B 1 84 ? -3.697 -17.672 -11.148 1 98.5 84 GLY B N 1
ATOM 1757 C CA . GLY B 1 84 ? -3.598 -16.281 -10.734 1 98.5 84 GLY B CA 1
ATOM 1758 C C . GLY B 1 84 ? -4.941 -15.656 -10.422 1 98.5 84 GLY B C 1
ATOM 1759 O O . GLY B 1 84 ? -5.098 -14.984 -9.406 1 98.5 84 GLY B O 1
ATOM 1760 N N . SER B 1 85 ? -5.883 -15.906 -11.289 1 97.94 85 SER B N 1
ATOM 1761 C CA . SER B 1 85 ? -7.234 -15.383 -11.094 1 97.94 85 SER B CA 1
ATOM 1762 C C . SER B 1 85 ? -7.871 -15.969 -9.836 1 97.94 85 SER B C 1
ATOM 1764 O O . SER B 1 85 ? -8.562 -15.258 -9.102 1 97.94 85 SER B O 1
ATOM 1766 N N . SER B 1 86 ? -7.695 -17.219 -9.602 1 98.06 86 SER B N 1
ATOM 1767 C CA . SER B 1 86 ? -8.242 -17.875 -8.414 1 98.06 86 SER B CA 1
ATOM 1768 C C . SER B 1 86 ? -7.637 -17.297 -7.137 1 98.06 86 SER B C 1
ATOM 1770 O O . SER B 1 86 ? -8.352 -17.062 -6.156 1 98.06 86 SER B O 1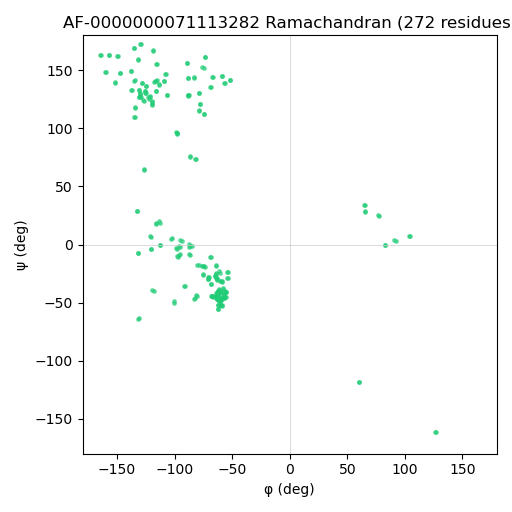
ATOM 1772 N N . LEU B 1 87 ? -6.316 -17.109 -7.137 1 98.56 87 LEU B N 1
ATOM 1773 C CA . LEU B 1 87 ? -5.641 -16.484 -6.008 1 98.56 87 LEU B CA 1
ATOM 1774 C C . LEU B 1 87 ? -6.215 -15.094 -5.73 1 98.56 87 LEU B C 1
ATOM 1776 O O . LEU B 1 87 ? -6.535 -14.766 -4.586 1 98.56 87 LEU B O 1
ATOM 1780 N N . MET B 1 88 ? -6.379 -14.32 -6.785 1 98.38 88 MET B N 1
ATOM 1781 C CA . MET B 1 88 ? -6.926 -12.969 -6.672 1 98.38 88 MET B CA 1
ATOM 1782 C C . MET B 1 88 ? -8.328 -12.992 -6.086 1 98.38 88 MET B C 1
ATOM 1784 O O . MET B 1 88 ? -8.641 -12.242 -5.16 1 98.38 88 MET B O 1
ATOM 1788 N N . LYS B 1 89 ? -9.156 -13.812 -6.586 1 97.44 89 LYS B N 1
ATOM 1789 C CA . LYS B 1 89 ? -10.547 -13.898 -6.133 1 97.44 89 LYS B CA 1
ATOM 1790 C C . LYS B 1 89 ? -10.617 -14.25 -4.652 1 97.44 89 LYS B C 1
ATOM 1792 O O . LYS B 1 89 ? -11.352 -13.617 -3.893 1 97.44 89 LYS B O 1
ATOM 1797 N N . GLU B 1 90 ? -9.875 -15.242 -4.234 1 97.44 90 GLU B N 1
ATOM 1798 C CA . GLU B 1 90 ? -9.875 -15.656 -2.834 1 97.44 90 GLU B CA 1
ATOM 1799 C C . GLU B 1 90 ? -9.359 -14.547 -1.926 1 97.44 90 GLU B C 1
ATOM 1801 O O . GLU B 1 90 ? -9.953 -14.25 -0.892 1 97.44 90 GLU B O 1
ATOM 1806 N N . ALA B 1 91 ? -8.242 -13.938 -2.318 1 97.44 91 ALA B N 1
ATOM 1807 C CA . ALA B 1 91 ? -7.605 -12.93 -1.477 1 97.44 91 ALA B CA 1
ATOM 1808 C C . ALA B 1 91 ? -8.469 -11.68 -1.378 1 97.44 91 ALA B C 1
ATOM 1810 O O . ALA B 1 91 ? -8.656 -11.125 -0.289 1 97.44 91 ALA B O 1
ATOM 1811 N N . LEU B 1 92 ? -9.023 -11.219 -2.496 1 97.44 92 LEU B N 1
ATOM 1812 C CA . LEU B 1 92 ? -9.773 -9.969 -2.553 1 97.44 92 LEU B CA 1
ATOM 1813 C C . LEU B 1 92 ? -11.156 -10.133 -1.929 1 97.44 92 LEU B C 1
ATOM 1815 O O . LEU B 1 92 ? -11.75 -9.156 -1.458 1 97.44 92 LEU B O 1
ATOM 1819 N N . GLY B 1 93 ? -11.641 -11.328 -1.929 1 95.88 93 GLY B N 1
ATOM 1820 C CA . GLY B 1 93 ? -12.953 -11.602 -1.356 1 95.88 93 GLY B CA 1
ATOM 1821 C C . GLY B 1 93 ? -13.086 -11.117 0.076 1 95.88 93 GLY B C 1
ATOM 1822 O O . GLY B 1 93 ? -14.18 -10.758 0.513 1 95.88 93 GLY B O 1
ATOM 1823 N N . ASN B 1 94 ? -12.047 -11.07 0.81 1 92.12 94 ASN B N 1
ATOM 1824 C CA . ASN B 1 94 ? -12.047 -10.695 2.219 1 92.12 94 ASN B CA 1
ATOM 1825 C C . ASN B 1 94 ? -11.93 -9.18 2.398 1 92.12 94 ASN B C 1
ATOM 1827 O O . ASN B 1 94 ? -11.992 -8.68 3.521 1 92.12 94 ASN B O 1
ATOM 1831 N N . PHE B 1 95 ? -11.82 -8.492 1.268 1 96.81 95 PHE B N 1
ATOM 1832 C CA . PHE B 1 95 ? -11.555 -7.066 1.39 1 96.81 95 PHE B CA 1
ATOM 1833 C C . PHE B 1 95 ? -12.492 -6.266 0.49 1 96.81 95 PHE B C 1
ATOM 1835 O O . PHE B 1 95 ? -12.133 -5.18 0.027 1 96.81 95 PHE B O 1
ATOM 1842 N N . LYS B 1 96 ? -13.641 -6.805 0.268 1 95.06 96 LYS B N 1
ATOM 1843 C CA . LYS B 1 96 ? -14.641 -6.141 -0.562 1 95.06 96 LYS B CA 1
ATOM 1844 C C . LYS B 1 96 ? -15.102 -4.832 0.076 1 95.06 96 LYS B C 1
ATOM 1846 O O . LYS B 1 96 ? -15.523 -3.91 -0.624 1 95.06 96 LYS B O 1
ATOM 1851 N N . GLU B 1 97 ? -14.984 -4.75 1.375 1 93.56 97 GLU B N 1
ATOM 1852 C CA . GLU B 1 97 ? -15.492 -3.582 2.086 1 93.56 97 GLU B CA 1
ATOM 1853 C C . GLU B 1 97 ? -14.398 -2.551 2.318 1 93.56 97 GLU B C 1
ATOM 1855 O O . GLU B 1 97 ? -14.648 -1.47 2.852 1 93.56 97 GLU B O 1
ATOM 1860 N N . ALA B 1 98 ? -13.148 -2.941 2.01 1 96.44 98 ALA B N 1
ATOM 1861 C CA . ALA B 1 98 ? -12.07 -1.969 2.158 1 96.44 98 ALA B CA 1
ATOM 1862 C C . ALA B 1 98 ? -12.312 -0.739 1.289 1 96.44 98 ALA B C 1
ATOM 1864 O O . ALA B 1 98 ? -12.789 -0.857 0.155 1 96.44 98 ALA B O 1
ATOM 1865 N N . TYR B 1 99 ? -11.906 0.41 1.815 1 97 99 TYR B N 1
ATOM 1866 C CA . TYR B 1 99 ? -12.125 1.646 1.071 1 97 99 TYR B CA 1
ATOM 1867 C C . TYR B 1 99 ? -11.375 1.624 -0.255 1 97 99 TYR B C 1
ATOM 1869 O O . TYR B 1 99 ? -11.969 1.846 -1.313 1 97 99 TYR B O 1
ATOM 1877 N N . GLN B 1 100 ? -10.086 1.325 -0.209 1 97.81 100 GLN B N 1
ATOM 1878 C CA . GLN B 1 100 ? -9.281 1.253 -1.425 1 97.81 100 GLN B CA 1
ATOM 1879 C C . GLN B 1 100 ? -8.469 -0.037 -1.472 1 97.81 100 GLN B C 1
ATOM 1881 O O . GLN B 1 100 ? -7.867 -0.434 -0.472 1 97.81 100 GLN B O 1
ATOM 1886 N N . VAL B 1 101 ? -8.492 -0.717 -2.582 1 98.69 101 VAL B N 1
ATOM 1887 C CA . VAL B 1 101 ? -7.598 -1.822 -2.914 1 98.69 101 VAL B CA 1
ATOM 1888 C C . VAL B 1 101 ? -6.793 -1.477 -4.164 1 98.69 101 VAL B C 1
ATOM 1890 O O . VAL B 1 101 ? -7.363 -1.134 -5.203 1 98.69 101 VAL B O 1
ATOM 1893 N N . GLN B 1 102 ? -5.492 -1.509 -4.055 1 98.88 102 GLN B N 1
ATOM 1894 C CA . GLN B 1 102 ? -4.633 -1.009 -5.125 1 98.88 102 GLN B CA 1
ATOM 1895 C C . GLN B 1 102 ? -3.484 -1.974 -5.402 1 98.88 102 GLN B C 1
ATOM 1897 O O . GLN B 1 102 ? -3.281 -2.936 -4.66 1 98.88 102 GLN B O 1
ATOM 1902 N N . LEU B 1 103 ? -2.785 -1.772 -6.453 1 98.88 103 LEU B N 1
ATOM 1903 C CA . LEU B 1 103 ? -1.54 -2.457 -6.777 1 98.88 103 LEU B CA 1
ATOM 1904 C C . LEU B 1 103 ? -0.698 -1.628 -7.742 1 98.88 103 LEU B C 1
ATOM 1906 O O . LEU B 1 103 ? -1.183 -0.646 -8.305 1 98.88 103 LEU B O 1
ATOM 1910 N N . ALA B 1 104 ? 0.557 -1.933 -7.848 1 98.75 104 ALA B N 1
ATOM 1911 C CA . ALA B 1 104 ? 1.453 -1.467 -8.906 1 98.75 104 ALA B CA 1
ATOM 1912 C C . ALA B 1 104 ? 1.968 -2.633 -9.742 1 98.75 104 ALA B C 1
ATOM 1914 O O . ALA B 1 104 ? 2.24 -3.713 -9.211 1 98.75 104 ALA B O 1
ATOM 1915 N N . THR B 1 105 ? 2.074 -2.463 -11.023 1 98.44 105 THR B N 1
ATOM 1916 C CA . THR B 1 105 ? 2.551 -3.506 -11.922 1 98.44 105 THR B CA 1
ATOM 1917 C C . THR B 1 105 ? 3.262 -2.898 -13.125 1 98.44 105 THR B C 1
ATOM 1919 O O . THR B 1 105 ? 3.119 -1.704 -13.398 1 98.44 105 THR B O 1
ATOM 1922 N N . GLU B 1 106 ? 4.055 -3.732 -13.828 1 98.12 106 GLU B N 1
ATOM 1923 C CA . GLU B 1 106 ? 4.559 -3.307 -15.133 1 98.12 106 GLU B CA 1
ATOM 1924 C C . GLU B 1 106 ? 3.414 -2.941 -16.078 1 98.12 106 GLU B C 1
ATOM 1926 O O . GLU B 1 106 ? 2.393 -3.627 -16.109 1 98.12 106 GLU B O 1
ATOM 1931 N N . GLU B 1 107 ? 3.678 -1.902 -16.75 1 98.31 107 GLU B N 1
ATOM 1932 C CA . GLU B 1 107 ? 2.639 -1.434 -17.656 1 98.31 107 GLU B CA 1
ATOM 1933 C C . GLU B 1 107 ? 2.736 -2.131 -19.016 1 98.31 107 GLU B C 1
ATOM 1935 O O . GLU B 1 107 ? 3.166 -1.526 -20 1 98.31 107 GLU B O 1
ATOM 1940 N N . THR B 1 108 ? 2.346 -3.303 -19.109 1 98.19 108 THR B N 1
ATOM 1941 C CA . THR B 1 108 ? 2.236 -4.074 -20.344 1 98.19 108 THR B CA 1
ATOM 1942 C C . THR B 1 108 ? 0.78 -4.434 -20.641 1 98.19 108 THR B C 1
ATOM 1944 O O . THR B 1 108 ? -0.042 -4.496 -19.719 1 98.19 108 THR B O 1
ATOM 1947 N N . GLU B 1 109 ? 0.518 -4.648 -21.859 1 98 109 GLU B N 1
ATOM 1948 C CA . GLU B 1 109 ? -0.838 -5.039 -22.234 1 98 109 GLU B CA 1
ATOM 1949 C C . GLU B 1 109 ? -1.283 -6.285 -21.469 1 98 109 GLU B C 1
ATOM 1951 O O . GLU B 1 109 ? -2.432 -6.375 -21.031 1 98 109 GLU B O 1
ATOM 1956 N N . LYS B 1 110 ? -0.419 -7.16 -21.344 1 97.44 110 LYS B N 1
ATOM 1957 C CA . LYS B 1 110 ? -0.717 -8.422 -20.672 1 97.44 110 LYS B CA 1
ATOM 1958 C C . LYS B 1 110 ? -1.087 -8.18 -19.219 1 97.44 110 LYS B C 1
ATOM 1960 O O . LYS B 1 110 ? -2.141 -8.625 -18.75 1 97.44 110 LYS B O 1
ATOM 1965 N N . ASN B 1 111 ? -0.21 -7.512 -18.453 1 97.94 111 ASN B N 1
ATOM 1966 C CA . ASN B 1 111 ? -0.45 -7.27 -17.031 1 97.94 111 ASN B CA 1
ATOM 1967 C C . ASN B 1 111 ? -1.702 -6.43 -16.812 1 97.94 111 ASN B C 1
ATOM 1969 O O . ASN B 1 111 ? -2.562 -6.789 -16 1 97.94 111 ASN B O 1
ATOM 1973 N N . VAL B 1 112 ? -1.784 -5.367 -17.531 1 98.5 112 VAL B N 1
ATOM 1974 C CA . VAL B 1 112 ? -2.916 -4.461 -17.375 1 98.5 112 VAL B CA 1
ATOM 1975 C C . VAL B 1 112 ? -4.207 -5.176 -17.75 1 98.5 112 VAL B C 1
ATOM 1977 O O . VAL B 1 112 ? -5.223 -5.059 -17.062 1 98.5 112 VAL B O 1
ATOM 1980 N N . GLY B 1 113 ? -4.164 -5.883 -18.875 1 98.38 113 GLY B N 1
ATOM 1981 C CA . GLY B 1 113 ? -5.324 -6.66 -19.281 1 98.38 113 GLY B CA 1
ATOM 1982 C C . GLY B 1 113 ? -5.762 -7.668 -18.234 1 98.38 113 GLY B C 1
ATOM 1983 O O . GLY B 1 113 ? -6.953 -7.809 -17.969 1 98.38 113 GLY B O 1
ATOM 1984 N N . PHE B 1 114 ? -4.828 -8.359 -17.641 1 98.5 114 PHE B N 1
ATOM 1985 C CA . PHE B 1 114 ? -5.121 -9.336 -16.594 1 98.5 114 PHE B CA 1
ATOM 1986 C C . PHE B 1 114 ? -5.84 -8.664 -15.422 1 98.5 114 PHE B C 1
ATOM 1988 O O . PHE B 1 114 ? -6.906 -9.125 -15 1 98.5 114 PHE B O 1
ATOM 1995 N N . TYR B 1 115 ? -5.301 -7.59 -14.875 1 98.56 115 TYR B N 1
ATOM 1996 C CA . TYR B 1 115 ? -5.871 -6.965 -13.688 1 98.56 115 TYR B CA 1
ATOM 1997 C C . TYR B 1 115 ? -7.184 -6.27 -14.016 1 98.56 115 TYR B C 1
ATOM 1999 O O . TYR B 1 115 ? -8.094 -6.211 -13.18 1 98.56 115 TYR B O 1
ATOM 2007 N N . ARG B 1 116 ? -7.305 -5.785 -15.273 1 98.31 116 ARG B N 1
ATOM 2008 C CA . ARG B 1 116 ? -8.594 -5.25 -15.688 1 98.31 116 ARG B CA 1
ATOM 2009 C C . ARG B 1 116 ? -9.672 -6.328 -15.648 1 98.31 116 ARG B C 1
ATOM 2011 O O . ARG B 1 116 ? -10.812 -6.062 -15.258 1 98.31 116 ARG B O 1
ATOM 2018 N N . SER B 1 117 ? -9.289 -7.504 -16.078 1 97.5 117 SER B N 1
ATOM 2019 C CA . SER B 1 117 ? -10.234 -8.609 -16.062 1 97.5 117 SER B CA 1
ATOM 2020 C C . SER B 1 117 ? -10.648 -8.961 -14.625 1 97.5 117 SER B C 1
ATOM 2022 O O . SER B 1 117 ? -11.672 -9.617 -14.414 1 97.5 117 SER B O 1
ATOM 2024 N N . MET B 1 118 ? -9.883 -8.531 -13.68 1 97.38 118 MET B N 1
ATOM 2025 C CA . MET B 1 118 ? -10.18 -8.758 -12.273 1 97.38 118 MET B CA 1
ATOM 2026 C C . MET B 1 118 ? -10.914 -7.57 -11.664 1 97.38 118 MET B C 1
ATOM 2028 O O . MET B 1 118 ? -11.188 -7.547 -10.469 1 97.38 118 MET B O 1
ATOM 2032 N N . GLY B 1 119 ? -11.172 -6.457 -12.445 1 98.12 119 GLY B N 1
ATOM 2033 C CA . GLY B 1 119 ? -11.961 -5.332 -11.977 1 98.12 119 GLY B CA 1
ATOM 2034 C C . GLY B 1 119 ? -11.125 -4.117 -11.625 1 98.12 119 GLY B C 1
ATOM 2035 O O . GLY B 1 119 ? -11.633 -3.141 -11.078 1 98.12 119 GLY B O 1
ATOM 2036 N N . PHE B 1 120 ? -9.836 -4.164 -11.922 1 98.75 120 PHE B N 1
ATOM 2037 C CA . PHE B 1 120 ? -8.961 -3.027 -11.656 1 98.75 120 PHE B CA 1
ATOM 2038 C C . PHE B 1 120 ? -8.938 -2.076 -12.844 1 98.75 120 PHE B C 1
ATOM 2040 O O . PHE B 1 120 ? -9.211 -2.48 -13.977 1 98.75 120 PHE B O 1
ATOM 2047 N N . GLU B 1 121 ? -8.609 -0.837 -12.562 1 98.62 121 GLU B N 1
ATOM 2048 C CA . GLU B 1 121 ? -8.398 0.194 -13.57 1 98.62 121 GLU B CA 1
ATOM 2049 C C . GLU B 1 121 ? -7.176 1.044 -13.242 1 98.62 121 GLU B C 1
ATOM 2051 O O . GLU B 1 121 ? -6.844 1.24 -12.07 1 98.62 121 GLU B O 1
ATOM 2056 N N . ILE B 1 122 ? -6.523 1.528 -14.25 1 98.69 122 ILE B N 1
ATOM 2057 C CA . ILE B 1 122 ? -5.328 2.33 -14.008 1 98.69 122 ILE B CA 1
ATOM 2058 C C . ILE B 1 122 ? -5.715 3.639 -13.328 1 98.69 122 ILE B C 1
ATOM 2060 O O . ILE B 1 122 ? -6.754 4.227 -13.633 1 98.69 122 ILE B O 1
ATOM 2064 N N . LEU B 1 123 ? -4.906 4.129 -12.445 1 98.75 123 LEU B N 1
ATOM 2065 C CA . LEU B 1 123 ? -5.168 5.316 -11.641 1 98.75 123 LEU B CA 1
ATOM 2066 C C . LEU B 1 123 ? -5.379 6.543 -12.523 1 98.75 123 LEU B C 1
ATOM 2068 O O . LEU B 1 123 ? -6.172 7.426 -12.195 1 98.75 123 LEU B O 1
ATOM 2072 N N . SER B 1 124 ? -4.715 6.559 -13.641 1 97.94 124 SER B N 1
ATOM 2073 C CA . SER B 1 124 ? -4.773 7.734 -14.5 1 97.94 124 SER B CA 1
ATOM 2074 C C . SER B 1 124 ? -6.18 7.957 -15.039 1 97.94 124 SER B C 1
ATOM 2076 O O . SER B 1 124 ? -6.539 9.078 -15.406 1 97.94 124 SER B O 1
ATOM 2078 N N . THR B 1 125 ? -6.988 6.93 -15.18 1 98 125 THR B N 1
ATOM 2079 C CA . THR B 1 125 ? -8.383 7.047 -15.586 1 98 125 THR B CA 1
ATOM 2080 C C . THR B 1 125 ? -9.133 8.016 -14.68 1 98 125 THR B C 1
ATOM 2082 O O . THR B 1 125 ? -10.094 8.656 -15.102 1 98 125 THR B O 1
ATOM 2085 N N . TYR B 1 126 ? -8.664 8.219 -13.477 1 97.81 126 TYR B N 1
ATOM 2086 C CA . TYR B 1 126 ? -9.328 9.055 -12.477 1 97.81 126 TYR B CA 1
ATOM 2087 C C . TYR B 1 126 ? -8.469 10.258 -12.117 1 97.81 126 TYR B C 1
ATOM 2089 O O . TYR B 1 126 ? -8.562 10.781 -11 1 97.81 126 TYR B O 1
ATOM 2097 N N . ASP B 1 127 ? -7.5 10.602 -12.93 1 98.31 127 ASP B N 1
ATOM 2098 C CA . ASP B 1 127 ? -6.613 11.75 -12.766 1 98.31 127 ASP B CA 1
ATOM 2099 C C . ASP B 1 127 ? -5.727 11.594 -11.531 1 98.31 127 ASP B C 1
ATOM 2101 O O . ASP B 1 127 ? -5.445 12.57 -10.836 1 98.31 127 ASP B O 1
ATOM 2105 N N . CYS B 1 128 ? -5.367 10.367 -11.266 1 98.69 128 CYS B N 1
ATOM 2106 C CA . CYS B 1 128 ? -4.43 10.039 -10.195 1 98.69 128 CYS B CA 1
ATOM 2107 C C . CYS B 1 128 ? -3.188 9.352 -10.75 1 98.69 128 CYS B C 1
ATOM 2109 O O . CYS B 1 128 ? -3.15 8.977 -11.93 1 98.69 128 CYS B O 1
ATOM 2111 N N . THR B 1 129 ? -2.1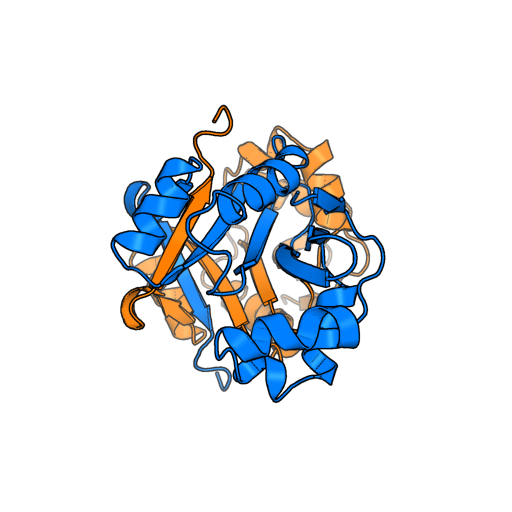84 9.266 -9.922 1 98.75 129 THR B N 1
ATOM 2112 C CA . THR B 1 129 ? -0.962 8.586 -10.336 1 98.75 129 THR B CA 1
ATOM 2113 C C . THR B 1 129 ? -0.298 7.898 -9.148 1 98.75 129 THR B C 1
ATOM 2115 O O . THR B 1 129 ? -0.465 8.328 -8 1 98.75 129 THR B O 1
ATOM 2118 N N . GLY B 1 130 ? 0.362 6.777 -9.414 1 98.81 130 GLY B N 1
ATOM 2119 C CA . GLY B 1 130 ? 1.242 6.145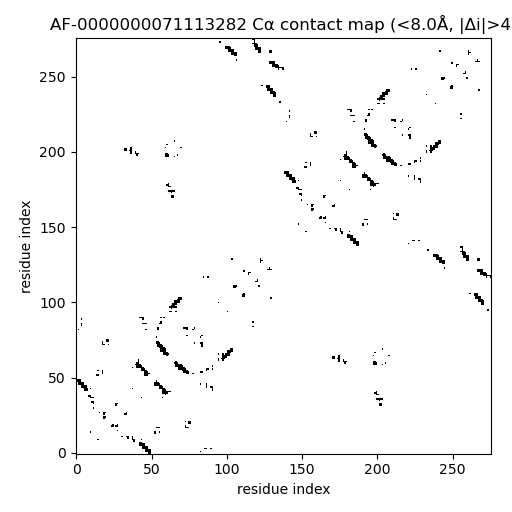 -8.445 1 98.81 130 GLY B CA 1
ATOM 2120 C C . GLY B 1 130 ? 2.67 6.656 -8.516 1 98.81 130 GLY B C 1
ATOM 2121 O O . GLY B 1 130 ? 3.17 6.98 -9.594 1 98.81 130 GLY B O 1
ATOM 2122 N N . MET B 1 131 ? 3.285 6.766 -7.363 1 98.94 131 MET B N 1
ATOM 2123 C CA . MET B 1 131 ? 4.672 7.223 -7.289 1 98.94 131 MET B CA 1
ATOM 2124 C C . MET B 1 131 ? 5.5 6.297 -6.406 1 98.94 131 MET B C 1
ATOM 2126 O O . MET B 1 131 ? 4.953 5.582 -5.562 1 98.94 131 MET B O 1
ATOM 2130 N N . ILE B 1 132 ? 6.82 6.332 -6.59 1 98.81 132 ILE B N 1
ATOM 2131 C CA . ILE B 1 132 ? 7.746 5.5 -5.832 1 98.81 132 ILE B CA 1
ATOM 2132 C C . ILE B 1 132 ? 8.93 6.34 -5.363 1 98.81 132 ILE B C 1
ATOM 2134 O O . ILE B 1 132 ? 9.422 7.203 -6.102 1 98.81 132 ILE B O 1
ATOM 2138 N N . TRP B 1 133 ? 9.367 6.074 -4.164 1 98.62 133 TRP B N 1
ATOM 2139 C CA . TRP B 1 133 ? 10.484 6.801 -3.562 1 98.62 133 TRP B CA 1
ATOM 2140 C C . TRP B 1 133 ? 11.812 6.289 -4.098 1 98.62 133 TRP B C 1
ATOM 2142 O O . TRP B 1 133 ? 12.203 5.148 -3.832 1 98.62 133 TRP B O 1
ATOM 2152 N N . ILE B 1 134 ? 12.594 7.035 -4.797 1 97.12 134 ILE B N 1
ATOM 2153 C CA . ILE B 1 134 ? 13.789 6.566 -5.477 1 97.12 134 ILE B CA 1
ATOM 2154 C C . ILE B 1 134 ? 15.016 7.297 -4.934 1 97.12 134 ILE B C 1
ATOM 2156 O O . ILE B 1 134 ? 16.109 6.727 -4.855 1 97.12 134 ILE B O 1
ATOM 2160 N N . ASN B 1 135 ? 14.891 8.594 -4.66 1 91.56 135 ASN B N 1
ATOM 2161 C CA . ASN B 1 135 ? 15.969 9.367 -4.062 1 91.56 135 ASN B CA 1
ATOM 2162 C C . ASN B 1 135 ? 15.789 9.516 -2.555 1 91.56 135 ASN B C 1
ATOM 2164 O O . ASN B 1 135 ? 15.211 10.5 -2.09 1 91.56 135 ASN B O 1
ATOM 2168 N N . ARG B 1 136 ? 16.406 8.648 -1.78 1 86.88 136 ARG B N 1
ATOM 2169 C CA . ARG B 1 136 ? 16.141 8.578 -0.349 1 86.88 136 ARG B CA 1
ATOM 2170 C C . ARG B 1 136 ? 17.125 9.422 0.439 1 86.88 136 ARG B C 1
ATOM 2172 O O . ARG B 1 136 ? 17.094 9.438 1.672 1 86.88 136 ARG B O 1
ATOM 2179 N N . GLU B 1 137 ? 18 10.117 -0.258 1 76 137 GLU B N 1
ATOM 2180 C CA . GLU B 1 137 ? 19 10.961 0.405 1 76 137 GLU B CA 1
ATOM 2181 C C . GLU B 1 137 ? 18.438 12.359 0.668 1 76 137 GLU B C 1
ATOM 2183 O O . GLU B 1 137 ? 19.031 13.141 1.407 1 76 137 GLU B O 1
ATOM 2188 N N . LYS B 1 138 ? 17.234 12.664 0.332 1 66.31 138 LYS B N 1
ATOM 2189 C CA . LYS B 1 138 ? 16.797 14.055 0.398 1 66.31 138 LYS B CA 1
ATOM 2190 C C . LYS B 1 138 ? 16.109 14.352 1.729 1 66.31 138 LYS B C 1
ATOM 2192 O O . LYS B 1 138 ? 15.547 13.453 2.355 1 66.31 138 LYS B O 1
#

Organism: Streptococcus pneumoniae serotype 4 (strain ATCC BAA-334 / TIGR4) (NCBI:txid170187)

Sequence (276 aa):
MITIKKQEIVKLEDVLHLYQAVGWTNYTHQTEMLEQALSHSLVIYLALDGDAVVGLIRLVGDGFSSVFVQDLIVLPSYQRQGIGSSLMKEALGNFKEAYQVQLATEETEKNVGFYRSMGFEILSTYDCTGMIWINREKMITIKKQEIVKLEDVLHLYQAVGWTNYTHQTEMLEQALSHSLVIYLALDGDAVVGLIRLVGDGFSSVFVQDLIVLPSYQRQGIGSSLMKEALGNFKEAYQVQLATEETEKNVGFYRSMGFEILSTYDCTGMIWINREK

Nearest PDB structures (foldseek):
  2atr-assembly1_A  TM=9.851E-01  e=2.950E-25  Streptococcus pneumoniae TIGR4
  7dai-assembly2_C  TM=8.685E-01  e=1.307E-10  Oryza sativa Japonica Group
  6k5m-assembly1_A  TM=8.785E-01  e=1.299E-09  Oryza sativa Japonica Group
  2ozh-assembly1_A-2  TM=7.446E-01  e=5.120E-08  Xanthomonas campestris pv. campestris
  3fnc-assembly1_B  TM=7.532E-01  e=4.736E-06  Listeria innocua Clip11262

pLDDT: mean 97.27, std 3.66, range [66.19, 98.94]

Foldseek 3Di:
DKDKDKDQADDCVQCVVQCVQVPVVVCNVPVVVVNVCRNQFPIKMFIDDPPHTFWMWTWHDPLAAEIETEDTTGHPVCPPVCPSVVNLCVVCVSRVRHNDYYYDDPPDPVVQVVVVVVVDDACVVVPDHDDDDDDPVD/DKDKDKDQDDDCVQCVVQCVQVPVVVCNVPVVVVNVVRNQFPIKMFIDDPPHTFWMWTWHDPLAAEIETEDTTGHPVCPPVCPSVVNLCVVCVSRPRHNDYYYDDDPDPVVQVVVVVVVDDACVVVPDHDDDDDDPPD